Protein 4QBN (pdb70)

Foldseek 3Di:
DALQVVLVVLLCVVLVVQVKDKDQDADVPDGQAQRIWIQGPPRQTEREHTANAPPDDDDVVNVVVVVVQVVVPHHYYYYHHNVRSVVCVVPPD/DALQVVQVVLLCVVLVVQVKDKDQDADDPDGQFQGIWIAGPPGQTEREHTDNADPDDDDVVNVVVVCVQPVVPHHYYYDHHSVRSVVCVVPPD

InterPro domains:
  IPR011856 tRNA endonuclease-like domain superfamily [G3DSA:3.40.1350.10] (2-94)
  IPR014883 VRR-NUC domain [SM00990] (3-84)

Sequence (186 aa):
ATKEGRVQKYAKERFEALGGLVRKLSYEGRSGAPDLLVILPRGVIWFVEVKKDENTKPDPHQLREHERFRKRGANVFVVGSFKQVDKLIEHYYATKEGRVQKYAKERFEALGGLVRKLSYEGRSGAPDLLVILPRGVIWFVEVKKDENTKPDPHQLREHERFRKRGANVFVVGSFKQVDKLIEHYY

CATH classification: 3.40.1350.10

Structure (mmCIF, N/CA/C/O backbone):
data_4QBN
#
_entry.id   4QBN
#
_cell.length_a   86.221
_cell.length_b   99.329
_cell.length_c   109.868
_cell.angle_alpha   90.00
_cell.angle_beta   90.00
_cell.angle_gamma   90.00
#
_symmetry.space_group_name_H-M   'F 2 2 2'
#
loop_
_entity.id
_entity.type
_entity.pdbx_description
1 polymer Nuclease
2 non-polymer 'SULFATE ION'
3 water water
#
loop_
_atom_site.group_PDB
_atom_site.id
_atom_site.type_symbol
_atom_site.label_atom_id
_atom_site.label_alt_id
_atom_site.label_comp_id
_atom_site.label_asym_id
_atom_site.label_entity_id
_atom_site.label_seq_id
_atom_site.pdbx_PDB_ins_code
_atom_site.Cartn_x
_atom_site.Cartn_y
_atom_site.Cartn_z
_atom_site.occupancy
_atom_site.B_iso_or_equiv
_atom_site.auth_seq_id
_atom_site.auth_comp_id
_atom_site.auth_asym_id
_atom_site.auth_atom_id
_atom_site.pdbx_PDB_model_num
ATOM 1 N N . ALA A 1 1 ? 69.471 2.515 -6.640 1.00 58.68 2 ALA A N 1
ATOM 2 C CA . ALA A 1 1 ? 69.507 3.751 -7.414 1.00 62.02 2 ALA A CA 1
ATOM 3 C C . ALA A 1 1 ? 70.962 4.184 -7.706 1.00 65.92 2 ALA A C 1
ATOM 4 O O . ALA A 1 1 ? 71.663 3.622 -8.559 1.00 75.64 2 ALA A O 1
ATOM 6 N N . THR A 1 2 ? 71.378 5.238 -7.029 1.00 91.67 3 THR A N 1
ATOM 7 C CA . THR A 1 2 ? 72.767 5.649 -6.948 1.00 73.36 3 THR A CA 1
ATOM 8 C C . THR A 1 2 ? 73.145 5.324 -5.478 1.00 51.76 3 THR A C 1
ATOM 9 O O . THR A 1 2 ? 72.229 5.174 -4.630 1.00 43.89 3 THR A O 1
ATOM 13 N N . LYS A 1 3 ? 74.430 5.244 -5.130 1.00 44.46 4 LYS A N 1
ATOM 14 C CA . LYS A 1 3 ? 74.754 5.019 -3.715 1.00 42.87 4 LYS A CA 1
ATOM 15 C C . LYS A 1 3 ? 74.167 6.115 -2.839 1.00 44.52 4 LYS A C 1
ATOM 16 O O . LYS A 1 3 ? 73.591 5.855 -1.763 1.00 43.87 4 LYS A O 1
ATOM 22 N N . GLU A 1 4 ? 74.287 7.353 -3.313 1.00 41.98 5 GLU A N 1
ATOM 23 C CA . GLU A 1 4 ? 73.868 8.505 -2.558 1.00 41.40 5 GLU A CA 1
ATOM 24 C C . GLU A 1 4 ? 72.350 8.445 -2.440 1.00 40.10 5 GLU A C 1
ATOM 25 O O . GLU A 1 4 ? 71.769 8.764 -1.397 1.00 36.47 5 GLU A O 1
ATOM 31 N N . GLY A 1 5 ? 71.696 8.042 -3.527 1.00 39.74 6 GLY A N 1
ATOM 32 C CA . GLY A 1 5 ? 70.237 7.900 -3.530 1.00 37.79 6 GLY A CA 1
ATOM 33 C C . GLY A 1 5 ? 69.722 6.864 -2.529 1.00 37.07 6 GLY A C 1
ATOM 34 O O . GLY A 1 5 ? 68.692 7.095 -1.913 1.00 37.39 6 GLY A O 1
ATOM 35 N N . ARG A 1 6 ? 70.425 5.736 -2.366 1.00 36.41 7 ARG A N 1
ATOM 36 C CA . ARG A 1 6 ? 70.026 4.703 -1.406 1.00 36.76 7 ARG A CA 1
ATOM 37 C C . ARG A 1 6 ? 70.152 5.173 0.040 1.00 33.40 7 ARG A C 1
ATOM 38 O O . ARG A 1 6 ? 69.274 4.865 0.880 1.00 36.30 7 ARG A O 1
ATOM 46 N N . VAL A 1 7 ? 71.238 5.875 0.351 1.00 32.89 8 VAL A N 1
ATOM 47 C CA . VAL A 1 7 ? 71.407 6.393 1.710 1.00 29.40 8 VAL A CA 1
ATOM 48 C C . VAL A 1 7 ? 70.332 7.432 1.965 1.00 34.09 8 VAL A C 1
ATOM 49 O O . VAL A 1 7 ? 69.791 7.546 3.066 1.00 29.24 8 VAL A O 1
ATOM 53 N N . GLN A 1 8 ? 70.053 8.264 0.967 1.00 28.74 9 GLN A N 1
ATOM 54 C CA . GLN A 1 8 ? 69.042 9.294 1.164 1.00 28.39 9 GLN A CA 1
ATOM 55 C C . GLN A 1 8 ? 67.651 8.687 1.430 1.00 29.60 9 GLN A C 1
ATOM 56 O O . GLN A 1 8 ? 66.870 9.185 2.269 1.00 28.79 9 GLN A O 1
ATOM 62 N N . LYS A 1 9 ? 67.322 7.632 0.702 1.00 31.88 10 LYS A N 1
ATOM 63 C CA . LYS A 1 9 ? 66.036 6.995 0.912 1.00 33.58 10 LYS A CA 1
ATOM 64 C C . LYS A 1 9 ? 65.936 6.366 2.299 1.00 33.47 10 LYS A C 1
ATOM 65 O O . LYS A 1 9 ? 64.876 6.378 2.927 1.00 32.97 10 LYS A O 1
ATOM 71 N N . TYR A 1 10 ? 67.022 5.776 2.769 1.00 33.45 11 TYR A N 1
ATOM 72 C CA . TYR A 1 10 ? 67.000 5.148 4.099 1.00 35.17 11 TYR A CA 1
ATOM 73 C C . TYR A 1 10 ? 66.828 6.188 5.165 1.00 31.19 11 TYR A C 1
ATOM 74 O O . TYR A 1 10 ? 66.068 6.021 6.149 1.00 31.17 11 TYR A O 1
ATOM 83 N N . ALA A 1 11 ? 67.548 7.290 4.986 1.00 27.32 12 ALA A N 1
ATOM 84 C CA . ALA A 1 11 ? 67.452 8.364 5.940 1.00 24.10 12 ALA A CA 1
ATOM 85 C C . ALA A 1 11 ? 65.993 8.870 5.960 1.00 28.99 12 ALA A C 1
ATOM 86 O O . ALA A 1 11 ? 65.382 9.124 7.028 1.00 29.25 12 ALA A O 1
ATOM 88 N N . LYS A 1 12 ? 65.438 9.066 4.784 1.00 27.64 13 LYS A N 1
ATOM 89 C CA . LYS A 1 12 ? 64.070 9.573 4.727 1.00 27.66 13 LYS A CA 1
ATOM 90 C C . LYS A 1 12 ? 63.146 8.649 5.478 1.00 30.10 13 LYS A C 1
ATOM 91 O O . LYS A 1 12 ? 62.315 9.094 6.259 1.00 31.13 13 LYS A O 1
ATOM 97 N N . GLU A 1 13 ? 63.279 7.341 5.248 1.00 31.13 14 GLU A N 1
ATOM 98 C CA . GLU A 1 13 ? 62.427 6.358 5.940 1.00 30.54 14 GLU A CA 1
ATOM 99 C C . GLU A 1 13 ? 62.577 6.305 7.460 1.00 29.61 14 GLU A C 1
ATOM 100 O O . GLU A 1 13 ? 61.589 6.198 8.206 1.00 32.61 14 GLU A O 1
ATOM 106 N N . ARG A 1 14 ? 63.816 6.377 7.929 1.00 29.92 15 ARG A N 1
ATOM 107 C CA . ARG A 1 14 ? 64.081 6.424 9.375 1.00 29.44 15 ARG A CA 1
ATOM 108 C C . ARG A 1 14 ? 63.483 7.666 10.017 1.00 29.71 15 ARG A C 1
ATOM 109 O O . ARG A 1 14 ? 62.908 7.580 11.099 1.00 32.40 15 ARG A O 1
ATOM 117 N N . PHE A 1 15 ? 63.619 8.827 9.380 1.00 25.73 16 PHE A N 1
ATOM 118 C CA . PHE A 1 15 ? 63.057 10.047 9.942 1.00 24.16 16 PHE A CA 1
ATOM 119 C C . PHE A 1 15 ? 61.548 10.041 9.907 1.00 27.04 16 PHE A C 1
ATOM 120 O O . PHE A 1 15 ? 60.895 10.530 10.823 1.00 30.05 16 PHE A O 1
ATOM 128 N N . GLU A 1 16 ? 60.973 9.536 8.828 1.00 27.25 17 GLU A N 1
ATOM 129 C CA . GLU A 1 16 ? 59.514 9.473 8.779 1.00 26.21 17 GLU A CA 1
ATOM 130 C C . GLU A 1 16 ? 58.949 8.510 9.832 1.00 39.36 17 GLU A C 1
ATOM 131 O O . GLU A 1 16 ? 57.857 8.750 10.360 1.00 35.20 17 GLU A O 1
ATOM 137 N N . ALA A 1 17 ? 59.715 7.468 10.184 1.00 37.02 18 ALA A N 1
ATOM 138 C CA . ALA A 1 17 ? 59.325 6.530 11.261 1.00 36.43 18 ALA A CA 1
ATOM 139 C C . ALA A 1 17 ? 59.309 7.147 12.658 1.00 36.46 18 ALA A C 1
ATOM 140 O O . ALA A 1 17 ? 58.674 6.619 13.561 1.00 39.24 18 ALA A O 1
ATOM 142 N N . LEU A 1 18 ? 60.009 8.258 12.838 1.00 30.14 19 LEU A N 1
ATOM 143 C CA . LEU A 1 18 ? 60.006 9.022 14.073 1.00 27.91 19 LEU A CA 1
ATOM 144 C C . LEU A 1 18 ? 58.942 10.117 14.066 1.00 26.02 19 LEU A C 1
ATOM 145 O O . LEU A 1 18 ? 58.900 10.930 14.986 1.00 32.63 19 LEU A O 1
ATOM 150 N N . GLY A 1 19 ? 58.136 10.192 13.034 1.00 28.30 20 GLY A N 1
ATOM 151 C CA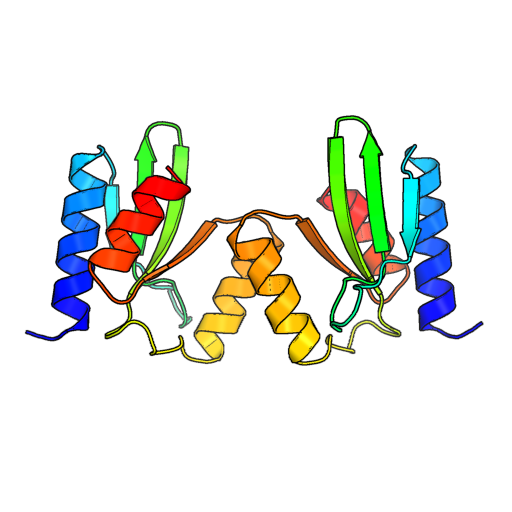 . GLY A 1 19 ? 57.114 11.205 12.947 1.00 27.67 20 GLY A CA 1
ATOM 152 C C . GLY A 1 19 ? 57.569 12.430 12.143 1.00 25.95 20 GLY A C 1
ATOM 153 O O . GLY A 1 19 ? 56.854 13.429 12.048 1.00 27.57 20 GLY A O 1
ATOM 154 N N . GLY A 1 20 ? 58.763 12.367 11.551 1.00 26.03 21 GLY A N 1
ATOM 155 C CA . GLY A 1 20 ? 59.356 13.549 10.884 1.00 25.34 21 GLY A CA 1
ATOM 156 C C . GLY A 1 20 ? 58.771 13.816 9.489 1.00 27.24 21 GLY A C 1
ATOM 157 O O . GLY A 1 20 ? 58.185 12.934 8.876 1.00 31.04 21 GLY A O 1
ATOM 158 N N . LEU A 1 21 ? 58.910 15.052 9.008 1.00 23.07 22 LEU A N 1
ATOM 159 C CA . LEU A 1 21 ? 58.483 15.405 7.638 1.00 24.14 22 LEU A CA 1
ATOM 160 C C . LEU A 1 21 ? 59.800 15.584 6.929 1.00 26.17 22 LEU A C 1
ATOM 161 O O . LEU A 1 21 ? 60.668 16.261 7.469 1.00 24.18 22 LEU A O 1
ATOM 166 N N . VAL A 1 22 ? 59.978 15.008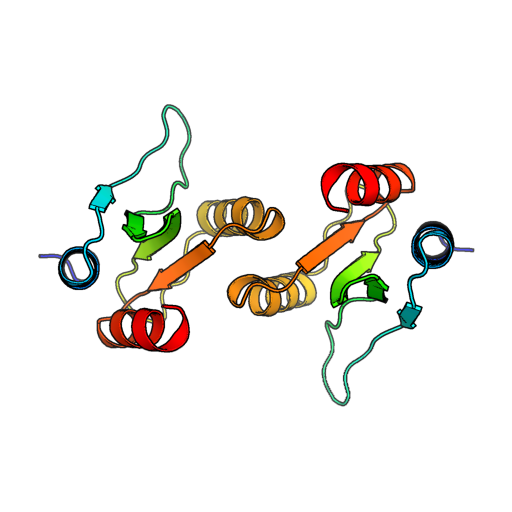 5.749 1.00 22.55 23 VAL A N 1
ATOM 167 C CA . VAL A 1 22 ? 61.272 15.175 5.061 1.00 24.19 23 VAL A CA 1
ATOM 168 C C . VAL A 1 22 ? 61.054 15.861 3.725 1.00 30.87 23 VAL A C 1
ATOM 169 O O . VAL A 1 22 ? 60.145 15.458 2.995 1.00 28.33 23 VAL A O 1
ATOM 173 N N . ARG A 1 23 ? 61.873 16.873 3.389 1.00 23.17 24 ARG A N 1
ATOM 174 C CA . ARG A 1 23 ? 61.719 17.560 2.075 1.00 23.80 24 ARG A CA 1
ATOM 175 C C . ARG A 1 23 ? 63.104 17.665 1.418 1.00 24.83 24 ARG A C 1
ATOM 176 O O . ARG A 1 23 ? 64.079 17.894 2.135 1.00 24.98 24 ARG A O 1
ATOM 184 N N . LYS A 1 24 ? 63.141 17.537 0.100 1.00 28.15 25 LYS A N 1
ATOM 185 C CA . LYS A 1 24 ? 64.383 17.785 -0.670 1.00 27.75 25 LYS A CA 1
ATOM 186 C C . LYS A 1 24 ? 64.486 19.281 -0.964 1.00 29.39 25 LYS A C 1
ATOM 187 O O . LYS A 1 24 ? 63.693 19.853 -1.700 1.00 29.67 25 LYS A O 1
ATOM 193 N N . LEU A 1 25 ? 65.524 19.905 -0.425 1.00 29.74 26 LEU A N 1
ATOM 194 C CA . LEU A 1 25 ? 65.646 21.353 -0.395 1.00 28.74 26 LEU A CA 1
ATOM 195 C C . LEU A 1 25 ? 66.453 21.868 -1.520 1.00 32.92 26 LEU A C 1
ATOM 196 O O . LEU A 1 25 ? 67.386 21.205 -1.989 1.00 34.12 26 LEU A O 1
ATOM 201 N N . SER A 1 26 ? 66.127 23.072 -1.980 1.00 29.79 27 SER A N 1
ATOM 202 C CA . SER A 1 26 ? 66.962 23.770 -2.966 1.00 31.60 27 SER A CA 1
ATOM 203 C C . SER A 1 26 ? 66.777 25.268 -2.660 1.00 38.69 27 SER A C 1
ATOM 204 O O . SER A 1 26 ? 65.889 25.642 -1.871 1.00 37.19 27 SER A O 1
ATOM 207 N N . TYR A 1 27 ? 67.647 26.127 -3.174 1.00 33.40 28 TYR A N 1
ATOM 208 C CA . TYR A 1 27 ? 67.447 27.549 -2.974 1.00 34.44 28 TYR A CA 1
ATOM 209 C C . TYR A 1 27 ? 67.049 28.130 -4.285 1.00 36.66 28 TYR A C 1
ATOM 210 O O . TYR A 1 27 ? 67.534 27.660 -5.307 1.00 37.78 28 TYR A O 1
ATOM 219 N N . GLU A 1 28 ? 66.269 29.202 -4.273 1.00 38.15 29 GLU A N 1
ATOM 220 C CA . GLU A 1 28 ? 66.057 29.942 -5.517 1.00 41.23 29 GLU A CA 1
ATOM 221 C C . GLU A 1 28 ? 67.233 30.873 -5.759 1.00 48.85 29 GLU A C 1
ATOM 222 O O . GLU A 1 28 ? 67.542 31.755 -4.934 1.00 50.89 29 GLU A O 1
ATOM 228 N N . GLY A 1 29 ? 67.912 30.647 -6.885 1.00 49.54 30 GLY A N 1
ATOM 229 C CA . GLY A 1 29 ? 69.014 31.472 -7.325 1.00 53.85 30 GLY A CA 1
ATOM 230 C C . GLY A 1 29 ? 70.287 31.370 -6.505 1.00 53.44 30 GLY A C 1
ATOM 231 O O . GLY A 1 29 ? 71.077 32.295 -6.477 1.00 57.87 30 GLY A O 1
ATOM 232 N N . ARG A 1 30 ? 70.516 30.244 -5.848 1.00 45.09 31 ARG A N 1
ATOM 233 C CA . ARG A 1 30 ? 71.715 30.111 -5.044 1.00 41.59 31 ARG A CA 1
ATOM 234 C C . ARG A 1 30 ? 71.984 28.617 -4.943 1.00 43.05 31 ARG A C 1
ATOM 235 O O . ARG A 1 30 ? 71.040 27.836 -4.907 1.00 38.50 31 ARG A O 1
ATOM 243 N N . SER A 1 31 ? 73.243 28.185 -4.842 1.00 40.61 32 SER A N 1
ATOM 244 C CA . SER A 1 31 ? 73.452 26.743 -4.585 1.00 39.93 32 SER A CA 1
ATOM 245 C C . SER A 1 31 ? 73.894 26.554 -3.153 1.00 39.19 32 SER A C 1
ATOM 246 O O . SER A 1 31 ? 74.126 27.523 -2.423 1.00 47.48 32 SER A O 1
ATOM 249 N N . GLY A 1 32 ? 74.004 25.291 -2.768 1.00 38.83 33 GLY A N 1
ATOM 250 C CA . GLY A 1 32 ? 74.631 24.945 -1.496 1.00 39.32 33 GLY A CA 1
ATOM 251 C C . GLY A 1 32 ? 73.640 24.545 -0.427 1.00 37.28 33 GLY A C 1
ATOM 252 O O . GLY A 1 32 ? 74.054 24.304 0.690 1.00 38.15 33 GLY A O 1
ATOM 253 N N . ALA A 1 33 ? 72.358 24.464 -0.766 1.00 35.18 34 ALA A N 1
ATOM 254 C CA . ALA A 1 33 ? 71.351 24.079 0.255 1.00 34.58 34 ALA A CA 1
ATOM 255 C C . ALA A 1 33 ? 71.584 22.635 0.728 1.00 36.04 34 ALA A C 1
ATOM 256 O O . ALA A 1 33 ? 71.900 21.763 -0.064 1.00 34.29 34 ALA A O 1
ATOM 258 N N . PRO A 1 34 ? 71.403 22.358 2.017 1.00 33.40 35 PRO A N 1
ATOM 259 C CA . PRO A 1 34 ? 71.468 20.951 2.469 1.00 34.08 35 PRO A CA 1
ATOM 260 C C . PRO A 1 34 ? 70.488 20.050 1.697 1.00 33.26 35 PRO A C 1
ATOM 261 O O . PRO A 1 34 ? 69.393 20.478 1.318 1.00 37.71 35 PRO A O 1
ATOM 265 N N . ASP A 1 35 ? 70.874 18.797 1.447 1.00 33.45 36 ASP A N 1
ATOM 266 C CA . ASP A 1 35 ? 70.009 17.910 0.640 1.00 32.84 36 ASP A CA 1
ATOM 267 C C . ASP A 1 35 ? 68.630 17.723 1.248 1.00 30.43 36 ASP A C 1
ATOM 268 O O . ASP A 1 35 ? 67.612 17.675 0.494 1.00 29.52 36 ASP A O 1
ATOM 273 N N . LEU A 1 36 ? 68.565 17.543 2.578 1.00 24.70 37 LEU A N 1
ATOM 274 C CA . LEU A 1 36 ? 67.275 17.257 3.218 1.00 24.65 37 LEU A CA 1
ATOM 275 C C . LEU A 1 36 ? 66.932 18.248 4.303 1.00 24.46 37 LEU A C 1
ATOM 276 O O . LEU A 1 36 ? 67.805 18.636 5.106 1.00 24.68 37 LEU A O 1
ATOM 281 N N . LEU A 1 37 ? 65.672 18.686 4.348 1.00 17.52 38 LEU A N 1
ATOM 282 C CA . LEU A 1 37 ? 65.143 19.406 5.542 1.00 19.83 38 LEU A CA 1
ATOM 283 C C . LEU A 1 37 ? 64.308 18.363 6.271 1.00 20.01 38 LEU A C 1
ATOM 284 O O . LEU A 1 37 ? 63.501 17.672 5.622 1.00 21.46 38 LEU A O 1
ATOM 289 N N . VAL A 1 38 ? 64.514 18.240 7.580 1.00 17.96 39 VAL A N 1
ATOM 290 C CA . VAL A 1 38 ? 63.855 17.209 8.364 1.00 17.15 39 VAL A CA 1
ATOM 291 C C . VAL A 1 38 ? 63.192 17.966 9.491 1.00 21.69 39 VAL A C 1
ATOM 292 O O . VAL A 1 38 ? 63.864 18.648 10.275 1.00 23.46 39 VAL A O 1
ATOM 296 N N . ILE A 1 39 ? 61.878 17.838 9.584 1.00 20.90 40 ILE A N 1
ATOM 297 C CA . ILE A 1 39 ? 61.146 18.521 10.684 1.00 21.08 40 ILE A CA 1
ATOM 298 C C . ILE A 1 39 ? 60.642 17.416 11.598 1.00 24.98 40 ILE A C 1
ATOM 299 O O . ILE A 1 39 ? 59.782 16.651 11.168 1.00 22.02 40 ILE A O 1
ATOM 304 N N . LEU A 1 40 ? 61.194 17.302 12.812 1.00 22.30 41 LEU A N 1
ATOM 305 C CA . LEU A 1 40 ? 60.873 16.220 13.749 1.00 20.67 41 LEU A CA 1
ATOM 306 C C . LEU A 1 40 ? 59.961 16.814 14.836 1.00 23.35 41 LEU A C 1
ATOM 307 O O . LEU A 1 40 ? 59.873 18.031 14.962 1.00 25.38 41 LEU A O 1
ATOM 312 N N . PRO A 1 41 ? 59.217 15.954 15.539 1.00 23.75 42 PRO A N 1
ATOM 313 C CA . PRO A 1 41 ? 58.303 16.396 16.578 1.00 26.00 42 PRO A CA 1
ATOM 314 C C . PRO A 1 41 ? 58.985 17.310 17.613 1.00 31.28 42 PRO A C 1
ATOM 315 O O . PRO A 1 41 ? 60.184 17.198 17.890 1.00 27.85 42 PRO A O 1
ATOM 319 N N . ARG A 1 42 ? 58.204 18.241 18.145 1.00 25.54 43 ARG A N 1
ATOM 320 C CA . ARG A 1 42 ? 58.616 19.181 19.180 1.00 28.09 43 ARG A CA 1
ATOM 321 C C . ARG A 1 42 ? 59.553 20.221 18.615 1.00 29.16 43 ARG A C 1
ATOM 322 O O . ARG A 1 42 ? 60.370 20.789 19.338 1.00 29.07 43 ARG A O 1
ATOM 330 N N . GLY A 1 43 ? 59.445 20.452 17.310 1.00 25.05 44 GLY A N 1
ATOM 331 C CA . GLY A 1 43 ? 60.049 21.627 16.723 1.00 29.38 44 GLY A CA 1
ATOM 332 C C . GLY A 1 43 ? 61.531 21.443 16.488 1.00 30.54 44 GLY A C 1
ATOM 333 O O . GLY A 1 43 ? 62.304 22.445 16.321 1.00 24.09 44 GLY A O 1
ATOM 334 N N . VAL A 1 44 ? 61.942 20.179 16.439 1.00 22.41 45 VAL A N 1
ATOM 335 C CA . VAL A 1 44 ? 63.367 19.895 16.135 1.00 22.99 45 VAL A CA 1
ATOM 336 C C . VAL A 1 44 ? 63.624 19.989 14.636 1.00 21.50 45 VAL A C 1
ATOM 337 O O . VAL A 1 44 ? 62.961 19.327 13.837 1.00 22.96 45 VAL A O 1
ATOM 341 N N . ILE A 1 45 ? 64.574 20.845 14.218 1.00 18.58 46 ILE A N 1
ATOM 342 C CA . ILE A 1 45 ? 64.749 21.024 12.772 1.00 16.88 46 ILE A CA 1
ATOM 343 C C . ILE A 1 45 ? 66.171 20.561 12.429 1.00 20.09 46 ILE A C 1
ATOM 344 O O . ILE A 1 45 ? 67.111 21.083 13.030 1.00 18.82 46 ILE A O 1
ATOM 349 N N . TRP A 1 46 ? 66.323 19.643 11.492 1.00 16.34 47 TRP A N 1
ATOM 350 C CA . TRP A 1 46 ? 67.686 19.172 11.106 1.00 18.13 47 TRP A CA 1
ATOM 351 C C . TRP A 1 46 ? 67.843 19.433 9.635 1.00 22.98 47 TRP A C 1
ATOM 352 O O . TRP A 1 46 ? 66.890 19.254 8.861 1.00 22.10 47 TRP A O 1
ATOM 363 N N . PHE A 1 47 ? 69.051 19.793 9.254 1.00 16.50 48 PHE A N 1
ATOM 364 C CA . PHE A 1 47 ? 69.378 19.912 7.842 1.00 16.65 48 PHE A CA 1
ATOM 365 C C . PHE A 1 47 ? 70.388 18.821 7.615 1.00 23.55 48 PHE A C 1
ATOM 366 O O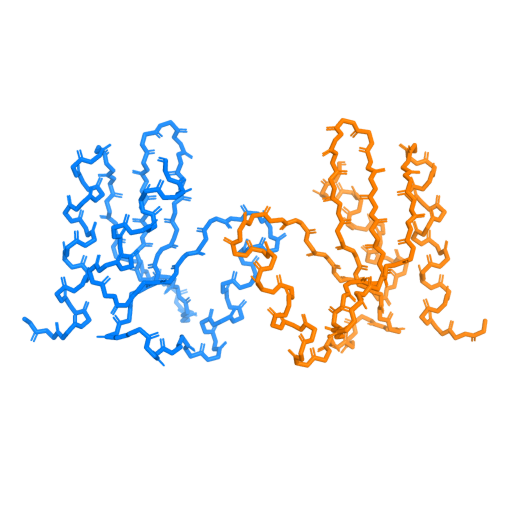 . PHE A 1 47 ? 71.383 18.753 8.316 1.00 22.59 48 PHE A O 1
ATOM 374 N N . VAL A 1 48 ? 70.137 17.976 6.645 1.00 19.11 49 VAL A N 1
ATOM 375 C CA . VAL A 1 48 ? 71.003 16.797 6.474 1.00 19.63 49 VAL A CA 1
ATOM 376 C C . VAL A 1 48 ? 71.569 16.724 5.058 1.00 25.00 49 VAL A C 1
ATOM 377 O O . VAL A 1 48 ? 70.824 16.748 4.080 1.00 24.89 49 VAL A O 1
ATOM 381 N N . GLU A 1 49 ? 72.904 16.602 4.940 1.00 23.37 50 GLU A N 1
ATOM 382 C CA . GLU A 1 49 ? 73.521 16.514 3.643 1.00 23.21 50 GLU A CA 1
ATOM 383 C C . GLU A 1 49 ? 73.864 15.045 3.438 1.00 31.12 50 GLU A C 1
ATOM 384 O O . GLU A 1 49 ? 74.365 14.442 4.353 1.00 28.80 50 GLU A O 1
ATOM 390 N N . VAL A 1 50 ? 73.574 14.461 2.283 1.00 28.53 51 VAL A N 1
ATOM 391 C CA . VAL A 1 50 ? 73.836 13.045 2.108 1.00 26.64 51 VAL A CA 1
ATOM 392 C C . VAL A 1 50 ? 74.895 12.811 1.050 1.00 35.26 51 VAL A C 1
ATOM 393 O O . VAL A 1 50 ? 74.805 13.388 -0.046 1.00 37.43 51 VAL A O 1
ATOM 397 N N . LYS A 1 51 ? 75.903 11.988 1.361 1.00 28.89 52 LYS A N 1
ATOM 398 C CA . LYS A 1 51 ? 76.975 11.691 0.416 1.00 31.55 52 LYS A CA 1
ATOM 399 C C . LYS A 1 51 ? 77.027 10.206 0.080 1.00 36.11 52 LYS A C 1
ATOM 400 O O . LYS A 1 51 ? 76.396 9.377 0.734 1.00 41.49 52 LYS A O 1
ATOM 406 N N . LYS A 1 52 ? 77.813 9.865 -0.929 1.00 38.56 53 LYS A N 1
ATOM 407 C CA . LYS A 1 52 ? 77.820 8.504 -1.456 1.00 39.43 53 LYS A CA 1
ATOM 408 C C . LYS A 1 52 ? 78.571 7.494 -0.586 1.00 54.48 53 LYS A C 1
ATOM 409 O O . LYS A 1 52 ? 78.367 6.270 -0.708 1.00 53.54 53 LYS A O 1
ATOM 415 N N . ASP A 1 53 ? 79.504 7.996 0.213 1.00 45.84 54 ASP A N 1
ATOM 416 C CA . ASP A 1 53 ? 80.294 7.147 1.125 1.00 51.53 54 ASP A CA 1
ATOM 417 C C . ASP A 1 53 ? 80.885 7.970 2.257 1.00 48.10 54 ASP A C 1
ATOM 418 O O . ASP A 1 53 ? 80.739 9.210 2.267 1.00 44.87 54 A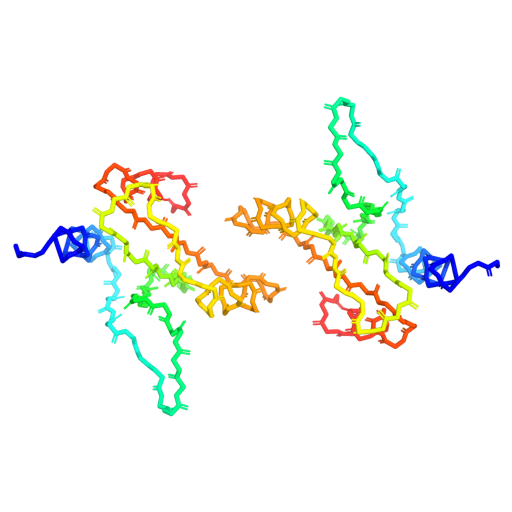SP A O 1
ATOM 423 N N . GLU A 1 54 ? 81.515 7.290 3.219 1.00 51.09 55 GLU A N 1
ATOM 424 C CA . GLU A 1 54 ? 81.952 7.967 4.447 1.00 55.49 55 GLU A CA 1
ATOM 425 C C . GLU A 1 54 ? 83.213 8.807 4.266 1.00 60.79 55 GLU A C 1
ATOM 426 O O . GLU A 1 54 ? 83.532 9.610 5.140 1.00 65.13 55 GLU A O 1
ATOM 432 N N . ASN A 1 55 ? 83.881 8.668 3.118 1.00 58.08 56 ASN A N 1
ATOM 433 C CA . ASN A 1 55 ? 85.100 9.420 2.826 1.00 61.98 56 ASN A CA 1
ATOM 434 C C . ASN A 1 55 ? 84.839 10.630 1.929 1.00 61.89 56 ASN A C 1
ATOM 435 O O . ASN A 1 55 ? 85.759 11.356 1.568 1.00 66.96 56 ASN A O 1
ATOM 440 N N . THR A 1 56 ? 83.590 10.859 1.556 1.00 52.45 57 THR A N 1
ATOM 441 C CA . THR A 1 56 ? 83.333 11.950 0.644 1.00 52.22 57 THR A CA 1
ATOM 442 C C . THR A 1 56 ? 82.966 13.176 1.451 1.00 44.10 57 THR A C 1
ATOM 443 O O . THR A 1 56 ? 81.930 13.196 2.111 1.00 50.72 57 THR A O 1
ATOM 447 N N . LYS A 1 57 ? 83.798 14.212 1.385 1.00 42.94 58 LYS A N 1
ATOM 448 C CA . LYS A 1 57 ? 83.481 15.471 2.081 1.00 42.73 58 LYS A CA 1
ATOM 449 C C . LYS A 1 57 ? 82.526 16.298 1.196 1.00 38.20 58 LYS A C 1
ATOM 450 O O . LYS A 1 57 ? 82.546 16.179 -0.043 1.00 43.51 58 LYS A O 1
ATOM 456 N N . PRO A 1 58 ? 81.701 17.133 1.808 1.00 37.12 59 PRO A N 1
ATOM 457 C CA . PRO A 1 58 ? 80.908 18.089 1.008 1.00 35.68 59 PRO A CA 1
ATOM 458 C C . PRO A 1 58 ? 81.856 19.034 0.253 1.00 39.41 59 PRO A C 1
ATOM 459 O O . PRO A 1 58 ? 83.036 19.158 0.624 1.00 41.58 59 PRO A O 1
ATOM 463 N N . ASP A 1 59 ? 81.408 19.604 -0.860 1.00 43.52 60 ASP A N 1
ATOM 464 C CA . ASP A 1 59 ? 82.249 20.529 -1.645 1.00 41.93 60 ASP A CA 1
ATOM 465 C C . ASP A 1 59 ? 82.441 21.833 -0.869 1.00 38.91 60 ASP A C 1
ATOM 466 O O . ASP A 1 59 ? 81.675 22.107 0.018 1.00 36.33 60 ASP A O 1
ATOM 471 N N . PRO A 1 60 ? 83.422 22.665 -1.250 1.00 38.64 61 PRO A N 1
ATOM 472 C CA . PRO A 1 60 ? 83.693 23.921 -0.524 1.00 36.78 61 PRO A CA 1
ATOM 473 C C . PRO A 1 60 ? 82.492 24.858 -0.331 1.00 36.43 61 PRO A C 1
ATOM 474 O O . PRO A 1 60 ? 82.353 25.394 0.766 1.00 33.95 61 PRO A O 1
ATOM 478 N N . HIS A 1 61 ? 81.644 25.079 -1.333 1.00 36.64 62 HIS A N 1
ATOM 479 C CA . HIS A 1 61 ? 80.534 26.006 -1.085 1.00 35.68 62 HIS A CA 1
ATOM 480 C C . HIS A 1 61 ? 79.560 25.419 -0.114 1.00 34.32 62 HIS A C 1
ATOM 481 O O . HIS A 1 61 ? 78.854 26.147 0.655 1.00 31.51 62 HIS A O 1
ATOM 488 N N . GLN A 1 62 ? 79.487 24.097 -0.129 1.00 30.76 63 GLN A N 1
ATOM 489 C CA . GLN A 1 62 ? 78.587 23.440 0.827 1.00 27.62 63 GLN A CA 1
ATOM 490 C C . GLN A 1 62 ? 79.146 23.610 2.233 1.00 26.09 63 GLN A C 1
ATOM 491 O O . GLN A 1 62 ? 78.405 23.886 3.202 1.00 26.81 63 GLN A O 1
ATOM 497 N N . LEU A 1 63 ? 80.444 23.369 2.388 1.00 31.30 64 LEU A N 1
ATOM 498 C CA . LEU A 1 63 ? 81.020 23.483 3.729 1.00 28.23 64 LEU A CA 1
ATOM 499 C C . LEU A 1 63 ? 80.832 24.894 4.318 1.00 30.63 64 LEU A C 1
ATOM 500 O O . LEU A 1 63 ? 80.611 25.024 5.520 1.00 26.68 64 LEU A O 1
ATOM 505 N N . ARG A 1 64 ? 81.012 25.938 3.496 1.00 29.93 65 ARG A N 1
ATOM 506 C CA . ARG A 1 64 ? 80.881 27.302 4.028 1.00 28.96 65 ARG A CA 1
ATOM 507 C C . ARG A 1 64 ? 79.454 27.526 4.391 1.00 26.48 65 ARG A C 1
ATOM 508 O O . ARG A 1 64 ? 79.188 28.131 5.440 1.00 29.07 65 ARG A O 1
ATOM 516 N N . GLU A 1 65 ? 78.527 27.023 3.566 1.00 25.49 66 GLU A N 1
ATOM 517 C CA . GLU A 1 65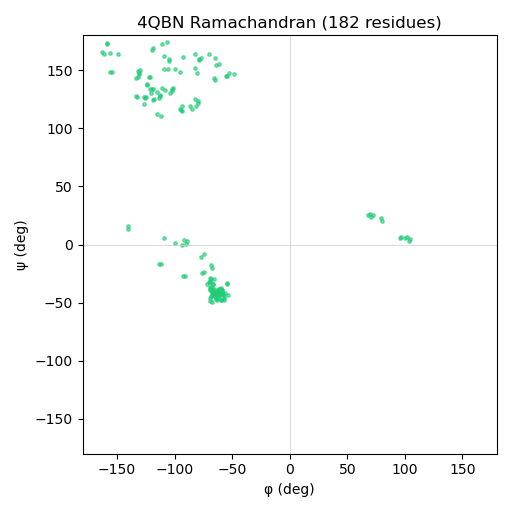 ? 77.089 27.173 3.916 1.00 23.35 66 GLU A CA 1
ATOM 518 C C . GLU A 1 65 ? 76.749 26.437 5.240 1.00 25.95 66 GLU A C 1
ATOM 519 O O . 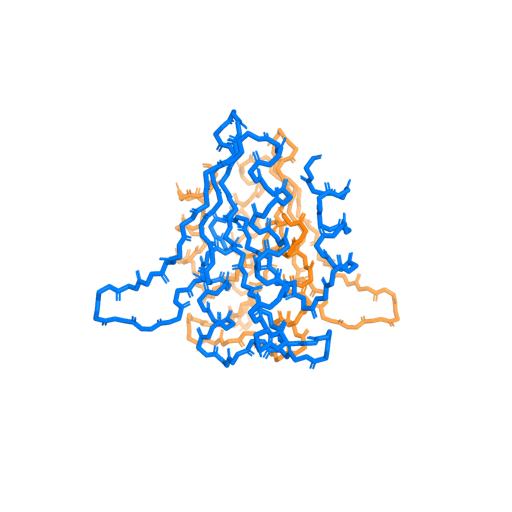GLU A 1 65 ? 76.075 26.982 6.144 1.00 23.45 66 GLU A O 1
ATOM 525 N N . HIS A 1 66 ? 77.288 25.235 5.429 1.00 21.32 67 HIS A N 1
ATOM 526 C CA . HIS A 1 66 ? 77.023 24.529 6.717 1.00 22.59 67 HIS A CA 1
ATOM 527 C C . HIS A 1 66 ? 77.547 25.341 7.866 1.00 25.30 67 HIS A C 1
ATOM 528 O O . HIS A 1 66 ? 76.939 25.424 8.942 1.00 26.80 67 HIS A O 1
ATOM 535 N N . GLU A 1 67 ? 78.701 25.961 7.672 1.00 24.65 68 GLU A N 1
ATOM 536 C CA . GLU A 1 67 ? 79.223 26.724 8.813 1.00 26.61 68 GLU A CA 1
ATOM 537 C C . GLU A 1 67 ? 78.421 28.005 9.086 1.00 28.13 68 GLU A C 1
ATOM 538 O O . GLU A 1 67 ? 78.347 28.407 10.228 1.00 28.53 68 GLU A O 1
ATOM 544 N N . ARG A 1 68 ? 77.882 28.676 8.058 1.00 26.13 69 ARG A N 1
ATOM 545 C CA . ARG A 1 68 ? 76.995 29.836 8.268 1.00 27.12 69 ARG A CA 1
ATOM 546 C C . ARG A 1 68 ? 75.783 29.435 9.099 1.00 26.33 69 ARG A C 1
ATOM 547 O O . ARG A 1 68 ? 75.292 30.218 9.967 1.00 25.79 69 ARG A O 1
ATOM 555 N N . PHE A 1 69 ? 75.266 28.243 8.824 1.00 22.32 70 PHE A N 1
ATOM 556 C CA . PHE A 1 69 ? 74.130 27.717 9.579 1.00 21.27 70 PHE A CA 1
ATOM 557 C C . PHE A 1 69 ? 74.561 27.416 11.024 1.00 21.16 70 PHE A C 1
ATOM 558 O O . PHE A 1 69 ? 73.856 27.791 11.990 1.00 20.41 70 PHE A O 1
ATOM 566 N N . ARG A 1 70 ? 75.657 26.706 11.181 1.00 19.98 71 ARG A N 1
ATOM 567 C CA . ARG A 1 70 ? 76.018 26.235 12.534 1.00 23.53 71 ARG A CA 1
ATOM 568 C C . ARG A 1 70 ? 76.472 27.384 13.449 1.00 27.14 71 ARG A C 1
ATOM 569 O O . ARG A 1 70 ? 76.261 27.320 14.679 1.00 28.86 71 ARG A O 1
ATOM 577 N N . LYS A 1 71 ? 77.105 28.419 12.875 1.00 25.02 72 LYS A N 1
ATOM 578 C CA . LYS A 1 71 ? 77.494 29.638 13.651 1.00 28.06 72 LYS A CA 1
ATOM 579 C C . LYS A 1 71 ? 76.304 30.258 14.369 1.00 32.63 72 LYS A C 1
ATOM 580 O O . LYS A 1 71 ? 76.439 30.791 15.483 1.00 37.42 72 LYS A O 1
ATOM 586 N N . ARG A 1 72 ? 75.138 30.147 13.752 1.00 24.23 73 ARG A N 1
ATOM 587 C CA . ARG A 1 72 ? 73.872 30.621 14.317 1.00 22.70 73 ARG A CA 1
ATOM 588 C C . ARG A 1 72 ? 73.150 29.605 15.125 1.00 27.84 73 ARG A C 1
ATOM 589 O O . ARG A 1 72 ? 72.034 29.845 15.561 1.00 29.33 73 ARG A O 1
ATOM 597 N N . GLY A 1 73 ? 73.714 28.410 15.262 1.00 23.74 74 GLY A N 1
ATOM 598 C CA . GLY A 1 73 ? 73.126 27.435 16.177 1.00 25.14 74 GLY A CA 1
ATOM 599 C C . GLY A 1 73 ? 72.272 26.377 15.528 1.00 27.48 74 GLY A C 1
ATOM 600 O O . GLY A 1 73 ? 71.604 25.560 16.200 1.00 28.77 74 GLY A O 1
ATOM 601 N N . ALA A 1 74 ? 72.233 26.375 14.199 1.00 19.83 75 ALA A N 1
ATOM 602 C CA . ALA A 1 74 ? 71.338 25.396 13.539 1.00 18.39 75 ALA A CA 1
ATOM 603 C C . ALA A 1 74 ? 71.966 23.992 13.500 1.00 25.17 75 ALA A C 1
ATOM 604 O O . ALA A 1 74 ? 73.186 23.866 13.630 1.00 23.28 75 ALA A O 1
ATOM 606 N N . ASN A 1 75 ? 71.149 22.941 13.333 1.00 21.59 76 ASN A N 1
ATOM 607 C CA . ASN A 1 75 ? 71.634 21.546 13.327 1.00 20.69 76 ASN A CA 1
ATOM 608 C C . ASN A 1 75 ? 71.897 21.130 11.905 1.00 22.80 76 ASN A C 1
ATOM 609 O O . ASN A 1 75 ? 70.970 21.056 11.121 1.00 23.55 76 ASN A O 1
ATOM 614 N N . VAL A 1 76 ? 73.160 20.858 11.541 1.00 18.21 77 VAL A N 1
ATOM 615 C CA . VAL A 1 76 ? 73.440 20.470 10.162 1.00 18.35 77 VAL A CA 1
ATOM 616 C C . VAL A 1 76 ? 74.329 19.251 10.246 1.00 19.40 77 VAL A C 1
ATOM 617 O O . VAL A 1 76 ? 75.370 19.287 10.915 1.00 21.98 77 VAL A O 1
ATOM 621 N N . PHE A 1 77 ? 73.948 18.192 9.572 1.00 17.62 78 PHE A N 1
ATOM 622 C CA . PHE A 1 77 ? 74.672 16.905 9.720 1.00 20.26 78 PHE A CA 1
ATOM 623 C C . PHE A 1 77 ? 74.992 16.378 8.376 1.00 21.95 78 PHE A C 1
ATOM 624 O O . PHE A 1 77 ? 74.270 16.635 7.457 1.00 25.48 78 PHE A O 1
ATOM 632 N N . VAL A 1 78 ? 76.101 15.632 8.256 1.00 20.78 79 VAL A N 1
ATOM 633 C CA . VAL A 1 78 ? 76.461 15.023 6.961 1.00 22.07 79 VAL A CA 1
ATOM 634 C C . VAL A 1 78 ? 76.518 13.517 7.158 1.00 27.38 79 VAL A C 1
ATOM 635 O O . VAL A 1 78 ? 77.106 13.052 8.144 1.00 27.68 79 VAL A O 1
ATOM 639 N N . VAL A 1 79 ? 75.855 12.754 6.290 1.00 24.61 80 VAL A N 1
ATOM 640 C CA . VAL A 1 79 ? 75.880 11.298 6.449 1.00 27.81 80 VAL A CA 1
ATOM 641 C C . VAL A 1 79 ? 76.215 10.668 5.126 1.00 25.31 80 VAL A C 1
ATOM 642 O O . VAL A 1 79 ? 75.882 11.184 4.087 1.00 29.98 80 VAL A O 1
ATOM 646 N N . GLY A 1 80 ? 76.909 9.558 5.156 1.00 27.10 81 GLY A N 1
ATOM 647 C CA . GLY A 1 80 ? 77.302 8.975 3.889 1.00 34.32 81 GLY A CA 1
ATOM 648 C C . GLY A 1 80 ? 77.212 7.486 3.874 1.00 34.50 81 GLY A C 1
ATOM 649 O O . GLY A 1 80 ? 77.805 6.816 3.023 1.00 37.23 81 GLY A O 1
ATOM 650 N N . SER A 1 81 ? 76.501 6.926 4.833 1.00 34.88 82 SER A N 1
ATOM 651 C CA . SER A 1 81 ? 76.346 5.474 4.849 1.00 35.79 82 SER A CA 1
ATOM 652 C C . SER A 1 81 ? 75.165 5.195 5.729 1.00 29.94 82 SER A C 1
ATOM 653 O O . SER A 1 81 ? 74.762 6.042 6.505 1.00 32.05 82 SER A O 1
ATOM 656 N N . PHE A 1 82 ? 74.626 3.981 5.645 1.00 35.83 83 PHE A N 1
ATOM 657 C CA . PHE A 1 82 ? 73.503 3.617 6.525 1.00 35.37 83 PHE A CA 1
ATOM 658 C C . PHE A 1 82 ? 73.912 3.684 7.997 1.00 41.47 83 PHE A C 1
ATOM 659 O O . PHE A 1 82 ? 73.115 4.050 8.876 1.00 35.74 83 PHE A O 1
ATOM 667 N N . LYS A 1 83 ? 75.144 3.269 8.285 1.00 35.38 84 LYS A N 1
ATOM 668 C CA . LYS A 1 83 ? 75.597 3.277 9.669 1.00 38.69 84 LYS A CA 1
ATOM 669 C C . LYS A 1 83 ? 75.616 4.709 10.214 1.00 35.42 84 LYS A C 1
ATOM 670 O O . LYS A 1 83 ? 75.249 4.957 11.388 1.00 36.58 84 LYS A O 1
ATOM 676 N N . GLN A 1 84 ? 76.025 5.667 9.389 1.00 32.00 85 GLN A N 1
ATOM 677 C CA . GLN A 1 84 ? 76.057 7.042 9.851 1.00 29.71 85 GLN A CA 1
ATOM 678 C C . GLN A 1 84 ? 74.676 7.574 10.114 1.00 32.07 85 GLN A C 1
ATOM 679 O O . GLN A 1 84 ? 74.500 8.423 10.971 1.00 28.29 85 GLN A O 1
ATOM 685 N N . VAL A 1 85 ? 73.682 7.136 9.335 1.00 29.59 86 VAL A N 1
ATOM 686 C CA . VAL A 1 85 ? 72.316 7.568 9.612 1.00 25.12 86 VAL A CA 1
ATOM 687 C C . VAL A 1 85 ? 71.884 7.045 10.983 1.00 28.95 86 VAL A C 1
ATOM 688 O O . VAL A 1 85 ? 71.292 7.759 11.828 1.00 25.34 86 VAL A O 1
ATOM 692 N N . ASP A 1 86 ? 72.157 5.777 11.203 1.00 29.38 87 ASP A N 1
ATOM 693 C CA . ASP A 1 86 ? 71.809 5.137 12.487 1.00 33.08 87 ASP A CA 1
ATOM 694 C C . ASP A 1 86 ? 72.501 5.821 13.688 1.00 34.65 87 ASP A C 1
ATOM 695 O O . ASP A 1 86 ? 71.843 6.076 14.715 1.00 31.41 87 ASP A O 1
ATOM 700 N N . LYS A 1 87 ? 73.788 6.166 13.542 1.00 32.85 88 LYS A N 1
ATOM 701 C CA . LYS A 1 87 ? 74.532 6.846 14.634 1.00 34.33 88 LYS A CA 1
ATOM 702 C C . LYS A 1 87 ? 74.044 8.228 14.872 1.00 29.36 88 LYS A C 1
ATOM 703 O O . LYS A 1 87 ? 74.056 8.700 15.991 1.00 30.36 88 LYS A O 1
ATOM 709 N N . LEU A 1 88 ? 73.670 8.925 13.804 1.00 24.89 89 LEU A N 1
ATOM 710 C CA . LEU A 1 88 ? 73.126 10.276 13.971 1.00 25.53 89 LEU A CA 1
ATOM 711 C C . LEU A 1 88 ? 71.855 10.231 14.837 1.00 26.83 89 LEU A C 1
ATOM 712 O O . LEU A 1 88 ? 71.659 11.023 15.784 1.00 27.53 89 LEU A O 1
ATOM 717 N N . ILE A 1 89 ? 70.946 9.317 14.514 1.00 24.51 90 ILE A N 1
ATOM 718 C CA . ILE A 1 89 ? 69.740 9.241 15.310 1.00 23.39 90 ILE A CA 1
ATOM 719 C C . ILE A 1 89 ? 70.026 8.827 16.745 1.00 33.74 90 ILE A C 1
ATOM 720 O O . ILE A 1 89 ? 69.474 9.406 17.693 1.00 31.25 90 ILE A O 1
ATOM 725 N N . GLU A 1 90 ? 70.896 7.842 16.924 1.00 29.69 91 GLU A N 1
ATOM 726 C CA . GLU A 1 90 ? 71.211 7.359 18.258 1.00 28.70 91 GLU A CA 1
ATOM 727 C C . GLU A 1 90 ? 71.802 8.446 19.131 1.00 27.96 91 GLU A C 1
ATOM 728 O O . GLU A 1 90 ? 71.502 8.550 20.330 1.00 33.33 91 GLU A O 1
ATOM 734 N N . HIS A 1 91 ? 72.655 9.255 18.544 1.00 27.00 92 HIS A N 1
ATOM 735 C CA . HIS A 1 91 ? 73.431 10.209 19.346 1.00 31.79 92 HIS A CA 1
ATOM 736 C C . HIS A 1 91 ? 72.815 11.602 19.513 1.00 25.66 92 HIS A C 1
ATOM 737 O O . HIS A 1 91 ? 73.116 12.304 20.475 1.00 30.95 92 HIS A O 1
ATOM 744 N N . TYR A 1 92 ? 72.019 12.015 18.558 1.00 22.54 93 TYR A N 1
ATOM 745 C CA . TYR A 1 92 ? 71.504 13.384 18.484 1.00 24.98 93 TYR A CA 1
ATOM 746 C C . TYR A 1 92 ? 70.014 13.461 18.676 1.00 29.52 93 TYR A C 1
ATOM 747 O O . TYR A 1 92 ? 69.519 14.537 18.960 1.00 30.03 93 TYR A O 1
ATOM 756 N N . TYR A 1 93 ? 69.287 12.362 18.546 1.00 28.49 94 TYR A N 1
ATOM 757 C CA . TYR A 1 93 ? 67.831 12.497 18.734 1.00 29.19 94 TYR A CA 1
ATOM 758 C C . TYR A 1 93 ? 67.452 11.959 20.107 1.00 41.52 94 TYR A C 1
ATOM 759 O O . TYR A 1 93 ? 67.349 10.764 20.258 1.00 44.93 94 TYR A O 1
ATOM 768 N N . ALA B 1 1 ? 99.782 46.866 22.179 1.00 94.52 2 ALA B N 1
ATOM 769 C CA . ALA B 1 1 ? 100.839 46.297 21.342 1.00 96.34 2 ALA B CA 1
ATOM 770 C C . ALA B 1 1 ? 100.328 45.895 19.954 1.00 94.63 2 ALA B C 1
ATOM 771 O O . ALA B 1 1 ? 100.425 46.672 19.004 1.00 101.37 2 ALA B O 1
ATOM 773 N N . THR B 1 2 ? 99.794 44.682 19.828 1.00 82.66 3 THR B N 1
ATOM 774 C CA . THR B 1 2 ? 99.296 44.220 18.534 1.00 71.30 3 THR B CA 1
ATOM 775 C C . THR B 1 2 ? 97.802 44.517 18.383 1.00 63.67 3 THR B C 1
ATOM 776 O O . THR B 1 2 ? 97.105 44.752 19.373 1.00 59.34 3 THR B O 1
ATOM 780 N N . LYS B 1 3 ? 97.318 44.512 17.143 1.00 61.73 4 LYS B N 1
ATOM 781 C CA . LYS B 1 3 ? 95.897 44.729 16.860 1.00 57.34 4 LYS B CA 1
ATOM 782 C C . LYS B 1 3 ? 95.078 43.644 17.553 1.00 62.15 4 LYS B C 1
ATOM 783 O O . LYS B 1 3 ? 94.022 43.914 18.134 1.00 63.09 4 LYS B O 1
ATOM 789 N N . GLU B 1 4 ? 95.593 42.420 17.529 1.00 58.58 5 GLU B N 1
ATOM 790 C CA . GLU B 1 4 ? 94.913 41.279 18.136 1.00 63.19 5 GLU B CA 1
ATOM 791 C C . GLU B 1 4 ? 94.803 41.428 19.661 1.00 62.51 5 GLU B C 1
ATOM 792 O O . GLU B 1 4 ? 93.761 41.143 20.272 1.00 56.29 5 GLU B O 1
ATOM 798 N N . GLY B 1 5 ? 95.889 41.895 20.268 1.00 57.18 6 GLY B N 1
ATOM 799 C CA . GLY B 1 5 ? 95.933 42.125 21.700 1.00 51.96 6 GLY B CA 1
ATOM 800 C C . GLY B 1 5 ? 94.897 43.137 22.122 1.00 49.47 6 GLY B C 1
ATOM 801 O O . GLY B 1 5 ? 94.227 42.966 23.136 1.00 49.98 6 GLY B O 1
ATOM 802 N N . ARG B 1 6 ? 94.713 44.160 21.302 1.00 50.08 7 ARG B N 1
ATOM 803 C CA . ARG B 1 6 ? 93.744 45.208 21.595 1.00 48.91 7 ARG B CA 1
ATOM 804 C C . ARG B 1 6 ? 92.310 44.630 21.601 1.00 45.05 7 ARG B C 1
ATOM 805 O O . ARG B 1 6 ? 91.508 44.902 22.484 1.00 43.40 7 ARG B O 1
ATOM 813 N N . VAL B 1 7 ? 92.013 43.829 20.593 1.00 44.08 8 VAL B N 1
ATOM 814 C CA . VAL B 1 7 ? 90.661 43.212 20.506 1.00 44.49 8 VAL B CA 1
ATOM 815 C C . VAL B 1 7 ? 90.430 42.240 21.638 1.00 44.58 8 VAL B C 1
ATOM 816 O O . VAL B 1 7 ? 89.328 42.159 22.224 1.00 36.32 8 VAL B O 1
ATOM 820 N N . GLN B 1 8 ? 91.444 41.443 21.917 1.00 40.28 9 GLN B N 1
ATOM 821 C CA . GLN B 1 8 ? 91.305 40.457 22.988 1.00 40.17 9 GLN B CA 1
ATOM 822 C C . GLN B 1 8 ? 91.093 41.138 24.346 1.00 38.65 9 GLN B C 1
ATOM 823 O O . GLN B 1 8 ? 90.270 40.717 25.171 1.00 36.60 9 GLN B O 1
ATOM 829 N N . LYS B 1 9 ? 91.817 42.218 24.576 1.00 41.14 10 LYS B N 1
ATOM 830 C CA . LYS B 1 9 ? 91.662 42.975 25.825 1.00 41.46 10 LYS B CA 1
ATOM 831 C C . LYS B 1 9 ? 90.261 43.539 25.985 1.00 39.99 10 LYS B C 1
ATOM 832 O O . LYS B 1 9 ? 89.665 43.457 27.080 1.00 40.71 10 LYS B O 1
ATOM 838 N N . TYR B 1 10 ? 89.705 44.048 24.883 1.00 38.29 11 TYR B N 1
ATOM 839 C CA . TYR B 1 10 ? 88.367 44.630 24.881 1.00 36.26 11 TYR B CA 1
ATOM 840 C C . TYR B 1 10 ? 87.316 43.540 25.122 1.00 35.63 11 TYR B C 1
ATOM 841 O O . TYR B 1 10 ? 86.355 43.723 25.885 1.00 34.86 11 TYR B O 1
ATOM 850 N N . ALA B 1 11 ? 87.484 42.405 24.447 1.00 32.19 12 ALA B N 1
ATOM 851 C CA . ALA B 1 11 ? 86.533 41.301 24.620 1.00 33.83 12 ALA B CA 1
ATOM 852 C C . ALA B 1 11 ? 86.584 40.809 26.048 1.00 35.39 12 ALA B C 1
ATOM 853 O O . ALA B 1 11 ? 85.526 40.571 26.694 1.00 33.02 12 ALA B O 1
ATOM 855 N N . LYS B 1 12 ? 87.791 40.642 26.581 1.00 33.97 13 LYS B N 1
ATOM 856 C CA . LYS B 1 12 ? 87.869 40.186 27.991 1.00 32.93 13 LYS B CA 1
ATOM 857 C C . LYS B 1 12 ? 87.113 41.132 28.932 1.00 38.05 13 LYS B C 1
ATOM 858 O O . LYS B 1 12 ? 86.308 40.696 29.769 1.00 36.86 13 LYS B O 1
ATOM 864 N N . GLU B 1 13 ? 87.346 42.424 28.795 1.00 37.88 14 GLU B N 1
ATOM 865 C CA . GLU B 1 13 ? 86.679 43.403 29.652 1.00 36.28 14 GLU B CA 1
ATOM 866 C C . GLU B 1 13 ? 85.175 43.391 29.467 1.00 34.92 14 GLU B C 1
ATOM 867 O O . GLU B 1 13 ? 84.413 43.442 30.449 1.00 34.16 14 GLU B O 1
ATOM 873 N N . ARG B 1 14 ? 84.708 43.284 28.225 1.00 31.38 15 ARG B N 1
ATOM 874 C CA . ARG B 1 14 ? 83.262 43.260 28.036 1.00 30.47 15 ARG B CA 1
ATOM 875 C C . ARG B 1 14 ? 82.600 42.026 28.616 1.00 35.61 15 ARG B C 1
ATOM 876 O O . ARG B 1 14 ? 81.502 42.139 29.141 1.00 33.93 15 ARG B O 1
ATOM 884 N N . PHE B 1 15 ? 83.208 40.852 28.442 1.00 28.25 16 PHE B N 1
ATOM 885 C CA . PHE B 1 15 ? 82.615 39.619 28.975 1.00 27.53 16 PHE B CA 1
ATOM 886 C C . PHE B 1 15 ? 82.683 39.647 30.489 1.00 32.34 16 PHE B C 1
ATOM 887 O O . PHE B 1 15 ? 81.794 39.149 31.186 1.00 31.60 16 PHE B O 1
ATOM 895 N N . GLU B 1 16 ? 83.752 40.189 31.031 1.00 29.82 17 GLU B N 1
ATOM 896 C CA . GLU B 1 16 ? 83.821 40.226 32.505 1.00 31.55 17 GLU B CA 1
ATOM 897 C C . GLU B 1 16 ? 82.802 41.188 33.109 1.00 37.43 17 GLU B C 1
ATOM 898 O O . GLU B 1 16 ? 82.295 40.945 34.201 1.00 37.53 17 GLU B O 1
ATOM 904 N N . ALA B 1 17 ? 82.484 42.268 32.399 1.00 34.15 18 ALA B N 1
ATOM 905 C CA . ALA B 1 17 ? 81.453 43.203 32.853 1.00 40.17 18 ALA B CA 1
ATOM 906 C C . ALA B 1 17 ? 80.064 42.597 32.814 1.00 40.57 18 ALA B C 1
ATOM 907 O O . ALA B 1 17 ? 79.149 43.110 33.459 1.00 38.72 18 ALA B O 1
ATOM 909 N N . LEU B 1 18 ? 79.895 41.504 32.078 1.00 30.08 19 LEU B N 1
ATOM 910 C CA . LEU B 1 18 ? 78.604 40.813 32.080 1.00 29.80 19 LEU B CA 1
ATOM 911 C C . LEU B 1 18 ? 78.547 39.767 33.187 1.00 31.61 19 LEU B C 1
ATOM 912 O O . LEU B 1 18 ? 77.598 39.004 33.253 1.00 30.19 19 LEU B O 1
ATOM 917 N N . GLY B 1 19 ? 79.591 39.665 33.991 1.00 28.53 20 GLY B N 1
ATOM 918 C CA . GLY B 1 19 ? 79.640 38.626 35.034 1.00 25.86 20 GLY B CA 1
ATOM 919 C C . GLY B 1 19 ? 80.422 37.386 34.569 1.00 28.98 20 GLY B C 1
ATOM 920 O O . GLY B 1 19 ? 80.455 36.374 35.293 1.00 27.36 20 GLY B O 1
ATOM 921 N N . GLY B 1 20 ? 81.051 37.438 33.385 1.00 26.95 21 GLY B N 1
ATOM 922 C CA . GLY B 1 20 ? 81.696 36.229 32.859 1.00 26.15 21 GLY B CA 1
ATOM 923 C C . GLY B 1 20 ? 83.086 35.924 33.399 1.00 30.28 21 GLY B C 1
ATOM 924 O O . GLY B 1 20 ? 83.724 36.810 33.960 1.00 34.77 21 GLY B O 1
ATOM 925 N N . LEU B 1 21 ? 83.576 34.696 33.205 1.00 23.60 22 LEU B N 1
ATOM 926 C CA . LEU B 1 21 ? 84.946 34.320 33.579 1.00 29.42 22 LEU B CA 1
ATOM 927 C C . LEU B 1 21 ? 85.639 34.123 32.258 1.00 28.77 22 LEU B C 1
ATOM 928 O O . LEU B 1 21 ? 85.045 33.526 31.387 1.00 26.43 22 LEU B O 1
ATOM 933 N N . VAL B 1 22 ? 86.847 34.651 32.095 1.00 23.81 23 VAL B N 1
ATOM 934 C CA . VAL B 1 22 ? 87.564 34.481 30.824 1.00 26.97 23 VAL B CA 1
ATOM 935 C C . VAL B 1 22 ? 88.905 33.795 31.033 1.00 34.38 23 VAL B C 1
ATOM 936 O O . VAL B 1 22 ? 89.657 34.153 31.960 1.00 32.34 23 VAL B O 1
ATOM 940 N N . ARG B 1 23 ? 89.224 32.808 30.203 1.00 29.87 24 ARG B N 1
ATOM 941 C CA . ARG B 1 23 ? 90.499 32.108 30.353 1.00 30.84 24 ARG B CA 1
ATOM 942 C C . ARG B 1 23 ? 91.152 31.983 28.991 1.00 35.34 24 ARG B C 1
ATOM 943 O O . ARG B 1 23 ? 90.464 31.789 27.973 1.00 31.84 24 ARG B O 1
ATOM 951 N N . LYS B 1 24 ? 92.468 32.096 28.976 1.00 36.17 25 LYS B N 1
ATOM 952 C CA . LYS B 1 24 ? 93.233 31.895 27.764 1.00 38.59 25 LYS B CA 1
ATOM 953 C C . LYS B 1 24 ? 93.531 30.422 27.621 1.00 44.89 25 LYS B C 1
ATOM 954 O O . LYS B 1 24 ? 94.181 29.813 28.463 1.00 45.25 25 LYS B O 1
ATOM 960 N N . LEU B 1 25 ? 93.054 29.839 26.542 1.00 43.56 26 LEU B N 1
ATOM 961 C CA . LEU B 1 25 ? 93.032 28.401 26.396 1.00 44.32 26 LEU B CA 1
ATOM 962 C C . LEU B 1 25 ? 94.189 27.837 25.542 1.00 46.44 26 LEU B C 1
ATOM 963 O O . LEU B 1 25 ? 94.742 28.518 24.681 1.00 45.34 26 LEU B O 1
ATOM 968 N N . SER B 1 26 ? 94.592 26.609 25.835 1.00 44.36 27 SER B N 1
ATOM 969 C CA . SER B 1 26 ? 95.463 25.847 24.959 1.00 44.13 27 SER B CA 1
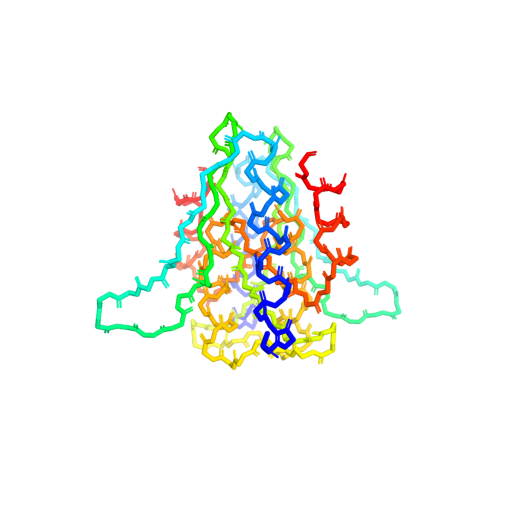ATOM 970 C C . SER B 1 26 ? 95.250 24.352 25.247 1.00 43.59 27 SER B C 1
ATOM 971 O O . SER B 1 26 ? 94.615 24.002 26.217 1.00 47.50 27 SER B O 1
ATOM 974 N N . TYR B 1 27 ? 95.720 23.481 24.360 1.00 43.40 28 TYR B N 1
ATOM 975 C CA . TYR B 1 27 ? 95.614 22.038 24.561 1.00 44.23 28 TYR B CA 1
ATOM 976 C C . TYR B 1 27 ? 96.947 21.460 24.928 1.00 52.87 28 TYR B C 1
ATOM 977 O O . TYR B 1 27 ? 97.958 21.936 24.437 1.00 56.64 28 TYR B O 1
ATOM 986 N N . GLU B 1 28 ? 96.935 20.370 25.693 1.00 59.49 29 GLU B N 1
ATOM 987 C CA . GLU B 1 28 ? 98.156 19.573 25.920 1.00 67.64 29 GLU B CA 1
ATOM 988 C C . GLU B 1 28 ? 98.339 18.700 24.687 1.00 71.51 29 GLU B C 1
ATOM 989 O O . GLU B 1 28 ? 97.399 17.981 24.290 1.00 70.87 29 GLU B O 1
ATOM 995 N N . GLY B 1 29 ? 99.485 18.842 24.019 1.00 70.25 30 GLY B N 1
ATOM 996 C CA . GLY B 1 29 ? 99.842 17.988 22.895 1.00 78.39 30 GLY B CA 1
ATOM 997 C C . GLY B 1 29 ? 99.008 18.132 21.629 1.00 79.67 30 GLY B C 1
ATOM 998 O O . GLY B 1 29 ? 98.948 17.198 20.820 1.00 85.51 30 GLY B O 1
ATOM 999 N N . ARG B 1 30 ? 98.412 19.310 21.435 1.00 71.16 31 ARG B N 1
ATOM 1000 C CA . ARG B 1 30 ? 97.562 19.596 20.276 1.00 65.71 31 ARG B CA 1
ATOM 1001 C C . ARG B 1 30 ? 97.563 21.095 20.019 1.00 62.73 31 ARG B C 1
ATOM 1002 O O . ARG B 1 30 ? 97.676 21.893 20.963 1.00 60.03 31 ARG B O 1
ATOM 1010 N N . SER B 1 31 ? 97.433 21.502 18.759 1.00 58.69 32 SER B N 1
ATOM 1011 C CA . SER B 1 31 ? 97.230 22.928 18.517 1.00 63.75 32 SER B CA 1
ATOM 1012 C C . SER B 1 31 ? 95.800 23.176 18.010 1.00 63.89 32 SER B C 1
ATOM 1013 O O . SER B 1 31 ? 95.025 22.230 17.761 1.00 61.19 32 SER B O 1
ATOM 1016 N N . GLY B 1 32 ? 95.438 24.448 17.894 1.00 63.61 33 GLY B N 1
ATOM 1017 C CA . GLY B 1 32 ? 94.175 24.802 17.270 1.00 58.56 33 GLY B CA 1
ATOM 1018 C C . GLY B 1 32 ? 93.096 25.209 18.232 1.00 53.49 33 GLY B C 1
ATOM 1019 O O . GLY B 1 32 ? 91.962 25.484 17.800 1.00 53.13 33 GLY B O 1
ATOM 1020 N N . ALA B 1 33 ? 93.420 25.268 19.527 1.00 46.26 34 ALA B N 1
ATOM 1021 C CA . ALA B 1 33 ? 92.409 25.613 20.532 1.00 42.84 34 ALA B CA 1
ATOM 1022 C C . ALA B 1 33 ? 91.974 27.033 20.323 1.00 46.53 34 ALA B C 1
ATOM 1023 O O . ALA B 1 33 ? 92.777 27.892 19.957 1.00 46.44 34 ALA B O 1
ATOM 1025 N N . PRO B 1 34 ? 90.701 27.292 20.534 1.00 43.90 35 PRO B N 1
ATOM 1026 C CA . PRO B 1 34 ? 90.212 28.669 20.540 1.00 49.21 35 PRO B CA 1
ATOM 1027 C C . PRO B 1 34 ? 91.006 29.511 21.540 1.00 43.86 35 PRO B C 1
ATOM 1028 O O . PRO B 1 34 ? 91.389 28.997 22.576 1.00 46.40 35 PRO B O 1
ATOM 1032 N N . ASP B 1 35 ? 91.233 30.777 21.232 1.00 40.89 36 ASP B N 1
ATOM 1033 C CA . ASP B 1 35 ? 92.003 31.661 22.099 1.00 42.72 36 ASP B CA 1
ATOM 1034 C C . ASP B 1 35 ? 91.395 31.837 23.485 1.00 41.31 36 ASP B C 1
ATOM 1035 O O . ASP B 1 35 ? 92.134 31.792 24.471 1.00 38.29 36 ASP B O 1
ATOM 1040 N N . LEU B 1 36 ? 90.070 32.022 23.579 1.00 32.40 37 LEU B N 1
ATOM 1041 C CA . LEU B 1 36 ? 89.423 32.338 24.835 1.00 30.12 37 LEU B CA 1
ATOM 1042 C C . LEU B 1 36 ? 88.328 31.334 25.149 1.00 33.28 37 LEU B C 1
ATOM 1043 O O . LEU B 1 36 ? 87.523 30.942 24.302 1.00 33.75 37 LEU B O 1
ATOM 1048 N N . LEU B 1 37 ? 88.274 30.944 26.390 1.00 26.56 38 LEU B N 1
ATOM 1049 C CA . LEU B 1 37 ? 87.096 30.220 26.887 1.00 23.78 38 LEU B CA 1
ATOM 1050 C C . LEU B 1 37 ? 86.353 31.269 27.701 1.00 27.29 38 LEU B C 1
ATOM 1051 O O . LEU B 1 37 ? 86.971 31.969 28.478 1.00 32.22 38 LEU B O 1
ATOM 1056 N N . VAL B 1 38 ? 85.047 31.428 27.479 1.00 23.84 39 VAL B N 1
ATOM 1057 C CA . VAL B 1 38 ? 84.276 32.428 28.209 1.00 20.57 39 VAL B CA 1
ATOM 1058 C C . VAL B 1 38 ? 83.086 31.729 28.861 1.00 24.42 39 VAL B C 1
ATOM 1059 O O . VAL B 1 38 ? 82.354 31.025 28.158 1.00 25.55 39 VAL B O 1
ATOM 1063 N N . ILE B 1 39 ? 82.921 31.881 30.159 1.00 24.70 40 ILE B N 1
ATOM 1064 C CA . ILE B 1 39 ? 81.829 31.259 30.863 1.00 25.90 40 ILE B CA 1
ATOM 1065 C C . ILE B 1 39 ? 80.966 32.395 31.376 1.00 28.50 40 ILE B C 1
ATOM 1066 O O . ILE B 1 39 ? 81.447 33.208 32.183 1.00 26.95 40 ILE B O 1
ATOM 1071 N N . LEU B 1 40 ? 79.754 32.503 30.830 1.00 24.96 41 LEU B N 1
ATOM 1072 C CA . LEU B 1 40 ? 78.832 33.609 31.146 1.00 24.56 41 LEU B CA 1
ATOM 1073 C C . LEU B 1 40 ? 77.735 33.063 32.065 1.00 28.87 41 LEU B C 1
ATOM 1074 O O . LEU B 1 40 ? 77.431 31.867 32.034 1.00 26.24 41 LEU B O 1
ATOM 1079 N N . PRO B 1 41 ? 77.074 33.950 32.825 1.00 25.52 42 PRO B N 1
ATOM 1080 C CA . PRO B 1 41 ? 75.957 33.520 33.725 1.00 24.99 42 PRO B CA 1
ATOM 1081 C C . PRO B 1 41 ? 74.946 32.624 33.058 1.00 29.29 42 PRO B C 1
ATOM 1082 O O . PRO B 1 41 ? 74.710 32.749 31.863 1.00 32.77 42 PRO B O 1
ATOM 1086 N N . ARG B 1 42 ? 74.368 31.700 33.819 1.00 22.62 43 ARG B N 1
ATOM 1087 C CA . ARG B 1 42 ? 73.413 30.724 33.373 1.00 26.60 43 ARG B CA 1
ATOM 1088 C C . ARG B 1 42 ? 74.022 29.667 32.499 1.00 28.45 43 ARG B C 1
ATOM 1089 O O . ARG B 1 42 ? 73.311 29.015 31.750 1.00 28.83 43 ARG B O 1
ATOM 1097 N N . GLY B 1 43 ? 75.318 29.451 32.629 1.00 28.56 44 GLY B N 1
ATOM 1098 C CA . GLY B 1 43 ? 75.918 28.260 32.056 1.00 24.74 44 GLY B CA 1
ATOM 1099 C C . GLY B 1 43 ? 76.155 28.398 30.574 1.00 25.86 44 GLY B C 1
ATOM 1100 O O . GLY B 1 43 ? 76.252 27.399 29.828 1.00 27.90 44 GLY B O 1
ATOM 1101 N N . VAL B 1 44 ? 76.254 29.643 30.121 1.00 22.87 45 VAL B N 1
ATOM 1102 C CA . VAL B 1 44 ? 76.502 29.882 28.686 1.00 18.49 45 VAL B CA 1
ATOM 1103 C C . VAL B 1 44 ? 78.003 29.752 28.440 1.00 21.41 45 VAL B C 1
ATOM 1104 O O . VAL B 1 44 ? 78.784 30.433 29.133 1.00 25.36 45 VAL B O 1
ATOM 1108 N N . ILE B 1 45 ? 78.414 28.888 27.491 1.00 22.33 46 ILE B N 1
ATOM 1109 C CA . ILE B 1 45 ? 79.864 28.664 27.309 1.00 21.86 46 ILE B CA 1
ATOM 1110 C C . ILE B 1 45 ? 80.167 29.107 25.875 1.00 20.82 46 ILE B C 1
ATOM 1111 O O . ILE B 1 45 ? 79.580 28.599 24.950 1.00 21.80 46 ILE B O 1
ATOM 1116 N N . TRP B 1 46 ? 81.101 30.031 25.705 1.00 20.31 47 TRP B N 1
ATOM 1117 C CA . TRP B 1 46 ? 81.468 30.450 24.359 1.00 19.31 47 TRP B CA 1
ATOM 1118 C C . TRP B 1 46 ? 82.932 30.184 24.196 1.00 21.40 47 TRP B C 1
ATOM 1119 O O . TRP B 1 46 ? 83.682 30.428 25.114 1.00 25.53 47 TRP B O 1
ATOM 1130 N N . PHE B 1 47 ? 83.358 29.781 23.010 1.00 22.24 48 PHE B N 1
ATOM 1131 C CA . PHE B 1 47 ? 84.782 29.661 22.732 1.00 25.16 48 PHE B CA 1
ATOM 1132 C C . PHE B 1 47 ? 85.018 30.745 21.707 1.00 29.10 48 PHE B C 1
ATOM 1133 O O . PHE B 1 47 ? 84.305 30.800 20.714 1.00 28.43 48 PHE B O 1
ATOM 1141 N N . VAL B 1 48 ? 86.003 31.608 21.935 1.00 26.53 49 VAL B N 1
ATOM 1142 C CA . VAL B 1 48 ? 86.130 32.778 21.074 1.00 25.02 49 VAL B CA 1
ATOM 1143 C C . VAL B 1 48 ? 87.526 32.876 20.501 1.00 29.16 49 VAL B C 1
ATOM 1144 O O . VAL B 1 48 ? 88.513 32.851 21.244 1.00 32.89 49 VAL B O 1
ATOM 1148 N N . GLU B 1 49 ? 87.597 32.994 19.172 1.00 28.26 50 GLU B N 1
ATOM 1149 C CA . GLU B 1 49 ? 88.878 33.176 18.486 1.00 33.48 50 GLU B CA 1
ATOM 1150 C C . GLU B 1 49 ? 89.049 34.651 18.122 1.00 32.93 50 GLU B C 1
ATOM 1151 O O . GLU B 1 49 ? 88.116 35.275 17.602 1.00 33.95 50 GLU B O 1
ATOM 1157 N N . VAL B 1 50 ? 90.234 35.215 18.366 1.00 33.87 51 VAL B N 1
ATOM 1158 C CA . VAL B 1 50 ? 90.467 36.637 18.139 1.00 35.17 51 VAL B CA 1
ATOM 1159 C C . VAL B 1 50 ? 91.449 36.844 16.990 1.00 40.52 51 VAL B C 1
ATOM 1160 O O . VAL B 1 50 ? 92.542 36.266 16.999 1.00 44.03 51 VAL B O 1
ATOM 1164 N N . LYS B 1 51 ? 91.074 37.667 16.009 1.00 37.55 52 LYS B N 1
ATOM 1165 C CA . LYS B 1 51 ? 91.944 37.922 14.854 1.00 41.32 52 LYS B CA 1
ATOM 1166 C C . LYS B 1 51 ? 92.275 39.402 14.794 1.00 40.90 52 LYS B C 1
ATOM 1167 O O . LYS B 1 51 ? 91.609 40.209 15.441 1.00 44.33 52 LYS B O 1
ATOM 1173 N N . LYS B 1 52 ? 93.249 39.780 13.969 1.00 46.39 53 LYS B N 1
ATOM 1174 C CA . LYS B 1 52 ? 93.736 41.153 13.958 1.00 48.32 53 LYS B CA 1
ATOM 1175 C C . LYS B 1 52 ? 92.780 42.132 13.282 1.00 48.80 53 LYS B C 1
ATOM 1176 O O . LYS B 1 52 ? 92.886 43.333 13.494 1.00 51.93 53 LYS B O 1
ATOM 1182 N N . ASP B 1 53 ? 91.919 41.640 12.396 1.00 44.15 54 ASP B N 1
ATOM 1183 C CA . ASP B 1 53 ? 90.979 42.533 11.715 1.00 42.97 54 ASP B CA 1
ATOM 1184 C C . ASP B 1 53 ? 89.812 41.729 11.192 1.00 43.93 54 ASP B C 1
ATOM 1185 O O . ASP B 1 53 ? 89.824 40.489 11.303 1.00 44.30 54 ASP B O 1
ATOM 1190 N N . GLU B 1 54 ? 88.786 42.410 10.674 1.00 42.68 55 GLU B N 1
ATOM 1191 C CA . GLU B 1 54 ? 87.522 41.742 10.300 1.00 48.99 55 GLU B CA 1
ATOM 1192 C C . GLU B 1 54 ? 87.596 40.912 9.026 1.00 57.47 55 GLU B C 1
ATOM 1193 O O . GLU B 1 54 ? 86.638 40.239 8.673 1.00 61.82 55 GLU B O 1
ATOM 1199 N N . ASN B 1 55 ? 88.702 41.015 8.308 1.00 61.22 56 ASN B N 1
ATOM 1200 C CA . ASN B 1 55 ? 88.865 40.282 7.065 1.00 67.48 56 ASN B CA 1
ATOM 1201 C C . ASN B 1 55 ? 89.889 39.144 7.167 1.00 69.35 56 ASN B C 1
ATOM 1202 O O . ASN B 1 55 ? 90.245 38.532 6.155 1.00 78.41 56 ASN B O 1
ATOM 1207 N N . THR B 1 56 ? 90.397 38.901 8.378 1.00 61.04 57 THR B N 1
ATOM 1208 C CA . THR B 1 56 ? 91.399 37.856 8.607 1.00 59.59 57 THR B CA 1
ATOM 1209 C C . THR B 1 56 ? 90.691 36.574 9.017 1.00 64.01 57 THR B C 1
ATOM 1210 O O . THR B 1 56 ? 89.995 36.518 10.035 1.00 63.64 57 THR B O 1
ATOM 1214 N N . LYS B 1 57 ? 90.883 35.550 8.198 1.00 61.44 58 LYS B N 1
ATOM 1215 C CA . LYS B 1 57 ? 90.303 34.232 8.406 1.00 57.61 58 LYS B CA 1
ATOM 1216 C C . LYS B 1 57 ? 91.133 33.453 9.417 1.00 47.33 58 LYS B C 1
ATOM 1217 O O . LYS B 1 57 ? 92.364 33.595 9.451 1.00 49.62 58 LYS B O 1
ATOM 1223 N N . PRO B 1 58 ? 90.488 32.598 10.213 1.00 44.11 59 PRO B N 1
ATOM 1224 C CA . PRO B 1 58 ? 91.283 31.657 11.001 1.00 38.62 59 PRO B CA 1
ATOM 1225 C C . PRO B 1 58 ? 92.015 30.737 10.050 1.00 44.06 59 PRO B C 1
ATOM 1226 O O . PRO B 1 58 ? 91.571 30.535 8.899 1.00 43.02 59 PRO B O 1
ATOM 1230 N N . ASP B 1 59 ? 93.142 30.196 10.504 1.00 44.91 60 ASP B N 1
ATOM 1231 C CA . ASP B 1 59 ? 93.953 29.276 9.706 1.00 48.31 60 ASP B CA 1
ATOM 1232 C C . ASP B 1 59 ? 93.138 27.995 9.467 1.00 38.58 60 ASP B C 1
ATOM 1233 O O . ASP B 1 59 ? 92.225 27.699 10.244 1.00 38.16 60 ASP B O 1
ATOM 1238 N N . PRO B 1 60 ? 93.494 27.193 8.450 1.00 40.37 61 PRO B N 1
ATOM 1239 C CA . PRO B 1 60 ? 92.734 25.961 8.168 1.00 42.29 61 PRO B CA 1
ATOM 1240 C C . PRO B 1 60 ? 92.614 24.980 9.330 1.00 43.57 61 PRO B C 1
ATOM 1241 O O . PRO B 1 60 ? 91.571 24.372 9.532 1.00 39.22 61 PRO B O 1
ATOM 1245 N N . HIS B 1 61 ? 93.678 24.758 10.076 1.00 44.60 62 HIS B N 1
ATOM 1246 C CA . HIS B 1 61 ? 93.553 23.801 11.176 1.00 44.99 62 HIS B CA 1
ATOM 1247 C C . HIS B 1 61 ? 92.667 24.324 12.278 1.00 45.64 62 HIS B C 1
ATOM 1248 O O . HIS B 1 61 ? 92.037 23.524 12.975 1.00 41.88 62 HIS B O 1
ATOM 1255 N N . GLN B 1 62 ? 92.602 25.647 12.458 1.00 40.52 63 GLN B N 1
ATOM 1256 C CA . GLN B 1 62 ? 91.661 26.231 13.437 1.00 36.11 63 GLN B CA 1
ATOM 1257 C C . GLN B 1 62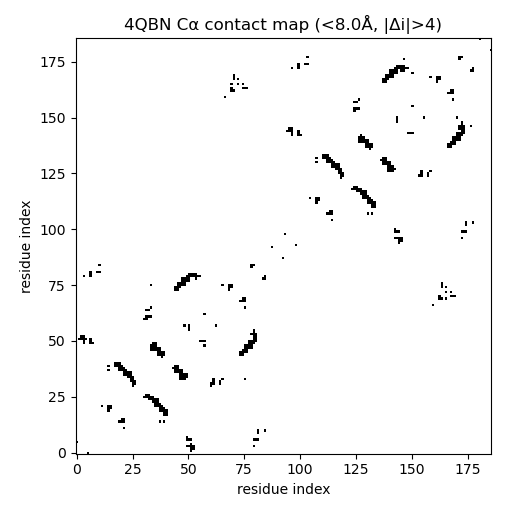 ? 90.221 26.028 12.931 1.00 32.63 63 GLN B C 1
ATOM 1258 O O . GLN B 1 62 ? 89.285 25.711 13.697 1.00 33.36 63 GLN B O 1
ATOM 1264 N N . LEU B 1 63 ? 90.025 26.285 11.637 1.00 37.62 64 LEU B N 1
ATOM 1265 C CA . LEU B 1 63 ? 88.676 26.150 11.053 1.00 33.30 64 LEU B CA 1
ATOM 1266 C C . LEU B 1 63 ? 88.135 24.733 11.260 1.00 33.63 64 LEU B C 1
ATOM 1267 O O . LEU B 1 63 ? 86.949 24.549 11.561 1.00 30.06 64 LEU B O 1
ATOM 1272 N N . ARG B 1 64 ? 88.983 23.725 11.026 1.00 31.08 65 ARG B N 1
ATOM 1273 C CA . ARG B 1 64 ? 88.559 22.327 11.207 1.00 32.54 65 ARG B CA 1
ATOM 1274 C C . ARG B 1 64 ? 88.214 22.073 12.662 1.00 31.26 65 ARG B C 1
ATOM 1275 O O . ARG B 1 64 ? 87.244 21.407 12.946 1.00 32.52 65 ARG B O 1
ATOM 1283 N N . GLU B 1 65 ? 89.019 22.599 13.586 1.00 30.79 66 GLU B N 1
ATOM 1284 C CA . GLU B 1 65 ? 88.688 22.458 15.023 1.00 30.48 66 GLU B CA 1
ATOM 1285 C C . GLU B 1 65 ? 87.394 23.184 15.354 1.00 31.87 66 GLU B C 1
ATOM 1286 O O . GLU B 1 65 ? 86.554 22.652 16.084 1.00 30.52 66 GLU B O 1
ATOM 1292 N N . HIS B 1 66 ? 87.176 24.379 14.811 1.00 28.37 67 HIS B N 1
ATOM 1293 C CA . HIS B 1 66 ? 85.887 25.063 15.069 1.00 30.07 67 HIS B CA 1
ATOM 1294 C C . HIS B 1 66 ? 84.713 24.224 14.576 1.00 27.91 67 HIS B C 1
ATOM 1295 O O . HIS B 1 66 ? 83.664 24.149 15.240 1.00 28.99 67 HIS B O 1
ATOM 1302 N N . GLU B 1 67 ? 84.907 23.558 13.448 1.00 26.61 68 GLU B N 1
ATOM 1303 C CA . GLU B 1 67 ? 83.825 22.701 12.904 1.00 30.52 68 GLU B CA 1
ATOM 1304 C C . GLU B 1 67 ? 83.575 21.447 13.774 1.00 29.83 68 GLU B C 1
ATOM 1305 O O . GLU B 1 67 ? 82.449 21.016 13.932 1.00 28.28 68 GLU B O 1
ATOM 1311 N N . ARG B 1 68 ? 84.636 20.835 14.316 1.00 29.09 69 ARG B N 1
ATOM 1312 C CA . ARG B 1 68 ? 84.429 19.680 15.243 1.00 29.18 69 ARG B CA 1
ATOM 1313 C C . ARG B 1 68 ? 83.578 20.108 16.444 1.00 27.74 69 ARG B C 1
ATOM 1314 O O . ARG B 1 68 ? 82.705 19.332 16.914 1.00 26.17 69 ARG B O 1
ATOM 1322 N N . PHE B 1 69 ? 83.821 21.324 16.942 1.00 22.65 70 PHE B N 1
ATOM 1323 C CA . PHE B 1 69 ? 83.034 21.841 18.104 1.00 21.18 70 PHE B CA 1
ATOM 1324 C C . PHE B 1 69 ? 81.617 22.120 17.689 1.00 21.97 70 PHE B C 1
ATOM 1325 O O . PHE B 1 69 ? 80.621 21.738 18.373 1.00 23.07 70 PHE B O 1
ATOM 1333 N N . ARG B 1 70 ? 81.458 22.836 16.579 1.00 22.17 71 ARG B N 1
ATOM 1334 C CA . ARG B 1 70 ? 80.097 23.248 16.195 1.00 21.79 71 ARG B CA 1
ATOM 1335 C C . ARG B 1 70 ? 79.195 22.114 15.748 1.00 20.66 71 ARG B C 1
ATOM 1336 O O . ARG B 1 70 ? 77.965 22.198 15.935 1.00 24.92 71 ARG B O 1
ATOM 1344 N N . LYS B 1 71 ? 79.785 21.081 15.122 1.00 23.09 72 LYS B N 1
ATOM 1345 C CA . LYS B 1 71 ? 79.048 19.859 14.706 1.00 27.27 72 LYS B CA 1
ATOM 1346 C C . LYS B 1 71 ? 78.291 19.209 15.867 1.00 25.25 72 LYS B C 1
ATOM 1347 O O . LYS B 1 71 ? 77.249 18.585 15.676 1.00 29.07 72 LYS B O 1
ATOM 1353 N N . ARG B 1 72 ? 78.878 19.314 17.051 1.00 23.23 73 ARG B N 1
ATOM 1354 C CA . ARG B 1 72 ? 78.313 18.778 18.259 1.00 22.15 73 ARG B CA 1
ATOM 1355 C C . ARG B 1 72 ? 77.474 19.809 19.014 1.00 27.17 73 ARG B C 1
ATOM 1356 O O . ARG B 1 72 ? 76.932 19.478 20.063 1.00 30.69 73 ARG B O 1
ATOM 1364 N N . GLY B 1 73 ? 77.364 21.043 18.494 1.00 23.53 74 GLY B N 1
ATOM 1365 C CA . GLY B 1 73 ? 76.434 22.028 19.051 1.00 24.46 74 GLY B CA 1
ATOM 1366 C C . GLY B 1 73 ? 77.096 23.090 19.940 1.00 26.20 74 GLY B C 1
ATOM 1367 O O . GLY B 1 73 ? 76.395 23.887 20.566 1.00 27.53 74 GLY B O 1
ATOM 1368 N N . ALA B 1 74 ? 78.423 23.117 20.019 1.00 21.33 75 ALA B N 1
ATOM 1369 C CA . ALA B 1 74 ? 79.085 24.133 20.880 1.00 23.11 75 ALA B CA 1
ATOM 1370 C C . ALA B 1 74 ? 79.087 25.502 20.176 1.00 25.95 75 ALA B C 1
ATOM 1371 O O . ALA B 1 74 ? 78.888 25.583 18.974 1.00 28.21 75 ALA B O 1
ATOM 1373 N N . ASN B 1 75 ? 79.264 26.572 20.945 1.00 25.55 76 ASN B N 1
ATOM 1374 C CA . ASN B 1 75 ? 79.266 27.961 20.464 1.00 24.53 76 ASN B CA 1
ATOM 1375 C C . ASN B 1 75 ? 80.696 28.377 20.212 1.00 25.78 76 ASN B C 1
ATOM 1376 O O . ASN B 1 75 ? 81.502 28.390 21.175 1.00 24.54 76 ASN B O 1
ATOM 1381 N N . VAL B 1 76 ? 81.036 28.687 18.968 1.00 23.95 77 VAL B N 1
ATOM 1382 C CA . VAL B 1 76 ? 82.413 29.127 18.661 1.00 25.59 77 VAL B CA 1
ATOM 1383 C C . VAL B 1 76 ? 82.290 30.345 17.776 1.00 29.00 77 VAL B C 1
ATOM 1384 O O . VAL B 1 76 ? 81.633 30.277 16.744 1.00 27.20 77 VAL B O 1
ATOM 1388 N N . PHE B 1 77 ? 82.956 31.433 18.133 1.00 26.33 78 PHE B N 1
ATOM 1389 C CA . PHE B 1 77 ? 82.786 32.691 17.414 1.00 26.27 78 PHE B CA 1
ATOM 1390 C C . PHE B 1 77 ? 84.124 33.243 17.116 1.00 29.93 78 PHE B C 1
ATOM 1391 O O . PHE B 1 77 ? 85.049 33.016 17.871 1.00 28.31 78 PHE B O 1
ATOM 1399 N N . VAL B 1 78 ? 84.242 33.966 16.006 1.00 25.13 79 VAL B N 1
ATOM 1400 C CA . VAL B 1 78 ? 85.513 34.614 15.670 1.00 26.26 79 VAL B CA 1
ATOM 1401 C C . VAL B 1 78 ? 85.243 36.091 15.635 1.00 33.60 79 VAL B C 1
ATOM 1402 O O . VAL B 1 78 ? 84.239 36.513 15.043 1.00 31.92 79 VAL B O 1
ATOM 1406 N N . VAL B 1 79 ? 86.107 36.877 16.267 1.00 32.58 80 VAL B N 1
ATOM 1407 C CA . VAL B 1 79 ? 85.945 38.317 16.268 1.00 33.81 80 VAL B CA 1
ATOM 1408 C C . VAL B 1 79 ? 87.259 38.969 15.898 1.00 31.02 80 VAL B C 1
ATOM 1409 O O . VAL B 1 79 ? 88.313 38.449 16.212 1.00 34.29 80 VAL B O 1
ATOM 1413 N N . GLY B 1 80 ? 87.185 40.102 15.229 1.00 34.40 81 GLY B N 1
ATOM 1414 C CA . GLY B 1 80 ? 88.387 40.768 14.741 1.00 33.73 81 GLY B CA 1
ATOM 1415 C C . GLY B 1 80 ? 88.301 42.259 14.888 1.00 42.25 81 GLY B C 1
ATOM 1416 O O . GLY B 1 80 ? 89.130 42.967 14.304 1.00 41.01 81 GLY B O 1
ATOM 1417 N N . SER B 1 81 ? 87.333 42.762 15.650 1.00 34.15 82 SER B N 1
ATOM 1418 C CA . SER B 1 81 ? 87.285 44.218 15.880 1.00 39.90 82 SER B CA 1
ATOM 1419 C C . SER B 1 81 ? 86.398 44.449 17.073 1.00 34.88 82 SER B C 1
ATOM 1420 O O . SER B 1 81 ? 85.658 43.563 17.440 1.00 32.70 82 SER B O 1
ATOM 1423 N N . PHE B 1 82 ? 86.443 45.662 17.630 1.00 36.62 83 PHE B N 1
ATOM 1424 C CA . PHE B 1 82 ? 85.554 45.991 18.761 1.00 35.21 83 PHE B CA 1
ATOM 1425 C C . PHE B 1 82 ? 84.122 45.893 18.303 1.00 37.03 83 PHE B C 1
ATOM 1426 O O . PHE B 1 82 ? 83.274 45.434 19.037 1.00 34.39 83 PHE B O 1
ATOM 1434 N N . LYS B 1 83 ? 83.847 46.349 17.080 1.00 34.88 84 LYS B N 1
ATOM 1435 C CA . LYS B 1 83 ? 82.482 46.253 16.575 1.00 40.63 84 LYS B CA 1
ATOM 1436 C C . LYS B 1 83 ? 81.995 44.816 16.480 1.00 35.25 84 LYS B C 1
ATOM 1437 O O . LYS B 1 83 ? 80.831 44.532 16.811 1.00 34.17 84 LYS B O 1
ATOM 1443 N N . GLN B 1 84 ? 82.836 43.864 16.081 1.00 34.96 85 GLN B N 1
ATOM 1444 C CA . GLN B 1 84 ? 82.358 42.469 16.064 1.00 32.43 85 GLN B CA 1
ATOM 1445 C C . GLN B 1 84 ? 82.084 41.925 17.462 1.00 33.83 85 GLN B C 1
ATOM 1446 O O . GLN B 1 84 ? 81.168 41.133 17.664 1.00 32.28 85 GLN B O 1
ATOM 1452 N N . VAL B 1 85 ? 82.873 42.358 18.441 1.00 29.28 86 VAL B N 1
ATOM 1453 C CA . VAL B 1 85 ? 82.606 41.968 19.823 1.00 28.01 86 VAL B CA 1
ATOM 1454 C C . VAL B 1 85 ? 81.244 42.496 20.302 1.00 29.88 86 VAL B C 1
ATOM 1455 O O . VAL B 1 85 ? 80.449 41.764 20.924 1.00 26.59 86 VAL B O 1
ATOM 1459 N N . ASP B 1 86 ? 80.975 43.779 20.050 1.00 32.91 87 ASP B N 1
ATOM 1460 C CA . ASP B 1 86 ? 79.696 44.379 20.453 1.00 31.37 87 ASP B CA 1
ATOM 1461 C C . ASP B 1 86 ? 78.519 43.700 19.744 1.00 30.01 87 ASP B C 1
ATOM 1462 O O . ASP B 1 86 ? 77.478 43.438 20.367 1.00 28.11 87 ASP B O 1
ATOM 1467 N N . LYS B 1 87 ? 78.660 43.416 18.459 1.00 28.08 88 LYS B N 1
ATOM 1468 C CA . LYS B 1 87 ? 77.548 42.716 17.758 1.00 29.94 88 LYS B CA 1
ATOM 1469 C C . LYS B 1 87 ? 77.343 41.308 18.243 1.00 31.82 88 LYS B C 1
ATOM 1470 O O . LYS B 1 87 ? 76.201 40.826 18.328 1.00 32.97 88 LYS B O 1
ATOM 1476 N N . LEU B 1 88 ? 78.434 40.612 18.555 1.00 29.40 89 LEU B N 1
ATOM 1477 C CA . LEU B 1 88 ? 78.292 39.242 19.116 1.00 27.86 89 LEU B CA 1
ATOM 1478 C C . LEU B 1 88 ? 77.505 39.303 20.387 1.00 28.59 89 LEU B C 1
ATOM 1479 O O . LEU B 1 88 ? 76.613 38.504 20.606 1.00 25.93 89 LEU B O 1
ATOM 1484 N N . ILE B 1 89 ? 77.835 40.218 21.295 1.00 25.30 90 ILE B N 1
ATOM 1485 C CA . ILE B 1 89 ? 77.069 40.290 22.522 1.00 23.85 90 ILE B CA 1
ATOM 1486 C C . ILE B 1 89 ? 75.616 40.704 22.287 1.00 25.91 90 ILE B C 1
ATOM 1487 O O . ILE B 1 89 ? 74.696 40.141 22.880 1.00 26.46 90 ILE B O 1
ATOM 1492 N N . GLU B 1 90 ? 75.406 41.699 21.431 1.00 28.11 91 GLU B N 1
ATOM 1493 C CA . GLU B 1 90 ? 74.048 42.191 21.158 1.00 32.15 91 GLU B CA 1
ATOM 1494 C C . GLU B 1 90 ? 73.138 41.111 20.547 1.00 30.21 91 GLU B C 1
ATOM 1495 O O . GLU B 1 90 ? 71.931 41.013 20.873 1.00 28.85 91 GLU B O 1
ATOM 1501 N N . HIS B 1 91 ? 73.695 40.314 19.637 1.00 26.37 92 HIS B N 1
ATOM 1502 C CA . HIS B 1 91 ? 72.876 39.321 18.894 1.00 25.62 92 HIS B CA 1
ATOM 1503 C C . HIS B 1 91 ? 72.771 37.950 19.513 1.00 28.50 92 HIS B C 1
ATOM 1504 O O . HIS B 1 91 ? 71.747 37.232 19.305 1.00 26.69 92 HIS B O 1
ATOM 1511 N N . TYR B 1 92 ? 73.786 37.554 20.285 1.00 22.44 93 TYR B N 1
ATOM 1512 C CA . TYR B 1 92 ? 73.853 36.178 20.837 1.00 21.18 93 TYR B CA 1
ATOM 1513 C C . TYR B 1 92 ? 73.679 36.067 22.333 1.00 29.20 93 TYR B C 1
ATOM 1514 O O . TYR B 1 92 ? 73.492 34.975 22.827 1.00 31.68 93 TYR B O 1
ATOM 1523 N N . TYR B 1 93 ? 73.823 37.156 23.079 1.00 25.77 94 TYR B N 1
ATOM 1524 C CA . TYR B 1 93 ? 73.628 37.034 24.533 1.00 23.87 94 TYR B CA 1
ATOM 1525 C C . TYR B 1 93 ? 72.310 37.695 24.957 1.00 36.13 94 TYR B C 1
ATOM 1526 O O . TYR B 1 93 ? 72.239 38.926 24.976 1.00 44.72 94 TYR B O 1
#

Solvent-accessible surface area: 11624 Å² total; per-residue (Å²): 120,89,127,62,25,112,8,32,126,50,0,76,83,74,1,75,89,58,57,10,89,5,128,163,54,98,58,184,90,174,87,7,15,0,38,1,36,0,61,3,61,242,60,47,62,5,34,0,3,0,24,101,53,102,140,37,155,15,76,109,68,28,53,145,16,1,25,91,45,11,97,168,61,38,61,2,18,41,3,4,24,95,125,56,0,52,92,13,14,132,129,94,105,160,86,143,67,35,135,2,42,110,47,0,62,86,72,0,73,89,56,58,11,87,5,128,159,52,95,62,181,90,172,88,9,17,0,42,2,34,0,66,2,57,233,59,44,66,5,35,0,2,0,24,107,59,84,145,36,160,14,69,91,70,28,75,133,17,2,39,112,44,15,67,165,62,38,60,2,17,50,3,4,20,57,124,60,0,51,112,12,17,132,128,90,103

Nearest PDB structures (foldseek):
  4qbn-assembly1_A  TM=1.011E+00  e=1.636E-18  Salmonella phage SETP3
  4qbl-assembly3_D  TM=7.469E-01  e=2.867E-03  Psychrobacter sp. PRwf-1
  4qbl-assembly1_A  TM=6.887E-01  e=2.867E-03  Psychrobacter sp. PRwf-1
  4xqk-assembly1_A  TM=3.574E-01  e=1.218E+00  Lactococcus cremoris
  2fl4-assembly1_A-2  TM=3.006E-01  e=8.137E-01  Enterococcus faecalis V583

Organism: NCBI:txid424944

Secondary structure (DSSP, 8-state):
--HHHHHHHHHHHHHHHTT-EEEE--BTTB----SEEEEEGGGEEEEEEE-SSTT-PPPHHHHHHHHHHHHTT-EEEEE-SHHHHHHHHHHH-/--HHHHHHHHHHHHHHHTT-EEEE--BTTB----SEEEEETTTEEEEEEE-SSTTPPPPHHHHHHHHHHHHTT-EEEEE-SHHHHHHHHHHH-

Radius of gyration: 18.83 Å; Cα contacts (8 Å, |Δi|>4): 296; chains: 2; bounding box: 44×43×42 Å

B-factor: mean 40.8, std 17.11, range [16.34, 111.35]